Protein AF-0000000066067595 (afdb_homodimer)

pLDDT: mean 91.78, std 7.9, range [56.53, 98.56]

Structure (mmCIF, N/CA/C/O backbone):
data_AF-0000000066067595-model_v1
#
loop_
_entity.id
_entity.type
_entity.pdbx_description
1 polymer 'Putative phosphatidylethanolamine-binding protein'
#
loop_
_atom_site.group_PDB
_atom_site.id
_atom_site.type_symbol
_atom_site.label_atom_id
_atom_site.label_alt_id
_atom_site.label_comp_id
_atom_site.label_asym_id
_atom_site.label_entity_id
_atom_site.label_seq_id
_atom_site.pdbx_PDB_ins_code
_atom_site.Cartn_x
_atom_site.Cartn_y
_atom_site.Cartn_z
_atom_site.occupancy
_atom_site.B_iso_or_equiv
_atom_site.auth_seq_id
_atom_site.auth_comp_id
_atom_site.auth_asym_id
_atom_site.auth_atom_id
_atom_site.pdbx_PDB_model_num
ATOM 1 N N . MET A 1 1 ? 16.953 -18.5 -13.648 1 56.81 1 MET A N 1
ATOM 2 C CA . MET A 1 1 ? 15.789 -18.25 -12.797 1 56.81 1 MET A CA 1
ATOM 3 C C . MET A 1 1 ? 14.844 -19.453 -12.812 1 56.81 1 MET A C 1
ATOM 5 O O . MET A 1 1 ? 14.477 -19.953 -13.875 1 56.81 1 MET A O 1
ATOM 9 N N . THR A 1 2 ? 14.766 -20.328 -11.727 1 82.19 2 THR A N 1
ATOM 10 C CA . THR A 1 2 ? 14.328 -21.719 -11.852 1 82.19 2 THR A CA 1
ATOM 11 C C . THR A 1 2 ? 12.898 -21.891 -11.344 1 82.19 2 THR A C 1
ATOM 13 O O . THR A 1 2 ? 12.461 -21.156 -10.461 1 82.19 2 THR A O 1
ATOM 16 N N . ILE A 1 3 ? 12.172 -22.594 -12.172 1 96.5 3 ILE A N 1
ATOM 17 C CA . ILE A 1 3 ? 10.867 -23.109 -11.75 1 96.5 3 ILE A CA 1
ATOM 18 C C . ILE A 1 3 ? 11.023 -23.906 -10.453 1 96.5 3 ILE A C 1
ATOM 20 O O . ILE A 1 3 ? 11.891 -24.766 -10.344 1 96.5 3 ILE A O 1
ATOM 24 N N . PRO A 1 4 ? 10.305 -23.531 -9.461 1 97.56 4 PRO A N 1
ATOM 25 C CA . PRO A 1 4 ? 10.461 -24.266 -8.203 1 97.56 4 PRO A CA 1
ATOM 26 C C . PRO A 1 4 ? 10.125 -25.75 -8.344 1 97.56 4 PRO A C 1
ATOM 28 O O . PRO A 1 4 ? 9.219 -26.109 -9.094 1 97.56 4 PRO A O 1
ATOM 31 N N . THR A 1 5 ? 10.789 -26.547 -7.641 1 96.25 5 THR A N 1
ATOM 32 C CA . THR A 1 5 ? 10.516 -27.984 -7.625 1 96.25 5 THR A CA 1
ATOM 33 C C . THR A 1 5 ? 9.391 -28.312 -6.645 1 96.25 5 THR A C 1
ATOM 35 O O . THR A 1 5 ? 9.078 -27.516 -5.762 1 96.25 5 THR A O 1
ATOM 38 N N . ILE A 1 6 ? 8.867 -29.5 -6.781 1 97.06 6 ILE A N 1
ATOM 39 C CA . ILE A 1 6 ? 7.832 -29.969 -5.863 1 97.06 6 ILE A CA 1
ATOM 40 C C . ILE A 1 6 ? 8.398 -30.047 -4.445 1 97.06 6 ILE A C 1
ATOM 42 O O . ILE A 1 6 ? 7.707 -29.703 -3.479 1 97.06 6 ILE A O 1
ATOM 46 N N . SER A 1 7 ? 9.656 -30.422 -4.359 1 96.56 7 SER A N 1
ATOM 47 C CA . SER A 1 7 ? 10.312 -30.516 -3.057 1 96.56 7 SER A CA 1
ATOM 48 C C . SER A 1 7 ? 10.398 -29.141 -2.391 1 96.56 7 SER A C 1
ATOM 50 O O . SER A 1 7 ? 10.141 -29.016 -1.191 1 96.56 7 SER A O 1
ATOM 52 N N . GLU A 1 8 ? 10.711 -28.141 -3.102 1 96.5 8 GLU A N 1
ATOM 53 C CA . GLU A 1 8 ? 10.773 -26.781 -2.58 1 96.5 8 GLU A CA 1
ATOM 54 C C . GLU A 1 8 ? 9.398 -26.297 -2.119 1 96.5 8 GLU A C 1
ATOM 56 O O . GLU A 1 8 ? 9.281 -25.672 -1.067 1 96.5 8 GLU A O 1
ATOM 61 N N . LEU A 1 9 ? 8.391 -26.609 -2.902 1 98 9 LEU A N 1
ATOM 62 C CA . LEU A 1 9 ? 7.031 -26.188 -2.588 1 98 9 LEU A CA 1
ATOM 63 C C . LEU A 1 9 ? 6.543 -26.844 -1.306 1 98 9 LEU A C 1
ATOM 65 O O . LEU A 1 9 ? 5.871 -26.219 -0.488 1 98 9 LEU A O 1
ATOM 69 N N . LYS A 1 10 ? 6.898 -28.078 -1.128 1 97.25 10 LYS A N 1
ATOM 70 C CA . LYS A 1 10 ? 6.473 -28.812 0.061 1 97.25 10 LYS A CA 1
ATOM 71 C C . LYS A 1 10 ? 7.227 -28.344 1.299 1 97.25 10 LYS A C 1
ATOM 73 O O . LYS A 1 10 ? 6.66 -28.281 2.393 1 97.25 10 LYS A O 1
ATOM 78 N N . LYS A 1 11 ? 8.414 -28 1.085 1 96.31 11 LYS A N 1
ATOM 79 C CA . LYS A 1 11 ? 9.258 -27.562 2.197 1 96.31 11 LYS A CA 1
ATOM 80 C C . LYS A 1 11 ? 8.664 -26.359 2.902 1 96.31 11 LYS A C 1
ATOM 82 O O . LYS A 1 11 ? 8.656 -26.281 4.133 1 96.31 11 LYS A O 1
ATOM 87 N N . ASP A 1 12 ? 8.164 -25.438 2.098 1 95.69 12 ASP A N 1
ATOM 88 C CA . ASP A 1 12 ? 7.594 -24.219 2.656 1 95.69 12 ASP A CA 1
ATOM 89 C C . ASP A 1 12 ? 6.074 -24.312 2.76 1 95.69 12 ASP A C 1
ATOM 91 O O . ASP A 1 12 ? 5.387 -23.297 2.877 1 95.69 12 ASP A O 1
ATOM 95 N N . ARG A 1 13 ? 5.527 -25.453 2.555 1 94.25 13 ARG A N 1
ATOM 96 C CA . ARG A 1 13 ? 4.109 -25.75 2.717 1 94.25 13 ARG A CA 1
ATOM 97 C C . ARG A 1 13 ? 3.258 -24.953 1.735 1 94.25 13 ARG A C 1
ATOM 99 O O . ARG A 1 13 ? 2.125 -24.578 2.047 1 94.25 13 ARG A O 1
ATOM 106 N N . ILE A 1 14 ? 3.895 -24.594 0.703 1 96 14 ILE A N 1
ATOM 107 C CA . ILE A 1 14 ? 3.094 -24.078 -0.403 1 96 14 ILE A CA 1
ATOM 108 C C . ILE A 1 14 ? 2.08 -25.125 -0.842 1 96 14 ILE A C 1
ATOM 110 O O . ILE A 1 14 ? 0.932 -24.797 -1.152 1 96 14 ILE A O 1
ATOM 114 N N . ILE A 1 15 ? 2.646 -26.281 -0.886 1 95.38 15 ILE A N 1
ATOM 115 C CA . ILE A 1 15 ? 1.779 -27.453 -0.926 1 95.38 15 ILE A CA 1
ATOM 116 C C . ILE A 1 15 ? 1.614 -28.016 0.482 1 95.38 15 ILE A C 1
ATOM 118 O O . ILE A 1 15 ? 2.596 -28.391 1.124 1 95.38 15 ILE A O 1
ATOM 122 N N . PRO A 1 16 ? 0.438 -27.984 0.955 1 92.94 16 PRO A N 1
ATOM 123 C CA . PRO A 1 16 ? -0.876 -27.922 0.312 1 92.94 16 PRO A CA 1
ATOM 124 C C . PRO A 1 16 ? -1.546 -26.562 0.493 1 92.94 16 PRO A C 1
ATOM 126 O O . PRO A 1 16 ? -2.691 -26.359 0.077 1 92.94 16 PRO A O 1
ATOM 129 N N . HIS A 1 17 ? -0.919 -25.594 1.056 1 90.69 17 HIS A N 1
ATOM 130 C CA . HIS A 1 17 ? -1.616 -24.391 1.519 1 90.69 17 HIS A CA 1
ATOM 131 C C . HIS A 1 17 ? -2.035 -23.516 0.348 1 90.69 17 HIS A C 1
ATOM 133 O O . HIS A 1 17 ? -3.096 -22.891 0.386 1 90.69 17 HIS A O 1
ATOM 139 N N . VAL A 1 18 ? -1.193 -23.406 -0.682 1 93 18 VAL A N 1
ATOM 140 C CA . VAL A 1 18 ? -1.489 -22.578 -1.845 1 93 18 VAL A CA 1
ATOM 141 C C . VAL A 1 18 ? -2.018 -23.453 -2.98 1 93 18 VAL A C 1
ATOM 143 O O . VAL A 1 18 ? -3.049 -23.141 -3.584 1 93 18 VAL A O 1
ATOM 146 N N . PHE A 1 19 ? -1.299 -24.547 -3.178 1 95.25 19 PHE A N 1
ATOM 147 C CA . PHE A 1 19 ? -1.746 -25.578 -4.113 1 95.25 19 PHE A CA 1
ATOM 148 C C . PHE A 1 19 ? -2.164 -26.844 -3.373 1 95.25 19 PHE A C 1
ATOM 150 O O . PHE A 1 19 ? -1.406 -27.375 -2.559 1 95.25 19 PHE A O 1
ATOM 157 N N . PRO A 1 20 ? -3.293 -27.359 -3.725 1 93.88 20 PRO A N 1
ATOM 158 C CA . PRO A 1 20 ? -3.855 -28.438 -2.912 1 93.88 20 PRO A CA 1
ATOM 159 C C . PRO A 1 20 ? -3.072 -29.734 -3.041 1 93.88 20 PRO A C 1
ATOM 161 O O . PRO A 1 20 ? -3.131 -30.594 -2.15 1 93.88 20 PRO A O 1
ATOM 164 N N . ASN A 1 21 ? -2.361 -29.953 -4.16 1 95.06 21 ASN A N 1
ATOM 165 C CA . ASN A 1 21 ? -1.62 -31.188 -4.371 1 95.06 21 ASN A CA 1
ATOM 166 C C . ASN A 1 21 ? -0.432 -30.984 -5.305 1 95.06 21 ASN A C 1
ATOM 168 O O . ASN A 1 21 ? -0.181 -29.859 -5.754 1 95.06 21 ASN A O 1
ATOM 172 N N . ASP A 1 22 ? 0.283 -32.031 -5.523 1 96 22 ASP A N 1
ATOM 173 C CA . ASP A 1 22 ? 1.536 -31.938 -6.262 1 96 22 ASP A CA 1
ATOM 174 C C . ASP A 1 22 ? 1.307 -32.125 -7.762 1 96 22 ASP A C 1
ATOM 176 O O . ASP A 1 22 ? 2.254 -32.375 -8.516 1 96 22 ASP A O 1
ATOM 180 N N . LYS A 1 23 ? 0.086 -31.969 -8.219 1 95.56 23 LYS A N 1
ATOM 181 C CA . LYS A 1 23 ? -0.217 -32.125 -9.641 1 95.56 23 LYS A CA 1
ATOM 182 C C . LYS A 1 23 ? -0.076 -30.781 -10.375 1 95.56 23 LYS A C 1
ATOM 184 O O . LYS A 1 23 ? -0.296 -30.719 -11.586 1 95.56 23 LYS A O 1
ATOM 189 N N . ILE A 1 24 ? 0.329 -29.75 -9.734 1 95.81 24 ILE A N 1
ATOM 190 C CA . ILE A 1 24 ? 0.517 -28.438 -10.344 1 95.81 24 ILE A CA 1
ATOM 191 C C . ILE A 1 24 ? 1.609 -28.516 -11.406 1 95.81 24 ILE A C 1
ATOM 193 O O . ILE A 1 24 ? 2.641 -29.156 -11.203 1 95.81 24 ILE A O 1
ATOM 197 N N . ASP A 1 25 ? 1.337 -27.969 -12.555 1 95.25 25 ASP A N 1
ATOM 198 C CA . ASP A 1 25 ? 2.256 -28 -13.688 1 95.25 25 ASP A CA 1
ATOM 199 C C . ASP A 1 25 ? 2.812 -26.609 -13.984 1 95.25 25 ASP A C 1
ATOM 201 O O . ASP A 1 25 ? 2.328 -25.922 -14.883 1 95.25 25 ASP A O 1
ATOM 205 N N . LEU A 1 26 ? 3.865 -26.219 -13.336 1 97.75 26 LEU A N 1
ATOM 206 C CA . LEU A 1 26 ? 4.52 -24.922 -13.516 1 97.75 26 LEU A CA 1
ATOM 207 C C . LEU A 1 26 ? 5.551 -25 -14.641 1 97.75 26 LEU A C 1
ATOM 209 O O . LEU A 1 26 ? 6.406 -25.875 -14.648 1 97.75 26 LEU A O 1
ATOM 213 N N . ASN A 1 27 ? 5.426 -24.094 -15.578 1 97.19 27 ASN A N 1
ATOM 214 C CA . ASN A 1 27 ? 6.359 -24.156 -16.703 1 97.19 27 ASN A CA 1
ATOM 215 C C . ASN A 1 27 ? 6.809 -22.766 -17.125 1 97.19 27 ASN A C 1
ATOM 217 O O . ASN A 1 27 ? 7.52 -22.625 -18.125 1 97.19 27 ASN A O 1
ATOM 221 N N . VAL A 1 28 ? 6.406 -21.703 -16.484 1 97.56 28 VAL A N 1
ATOM 222 C CA . VAL A 1 28 ? 6.848 -20.344 -16.75 1 97.56 28 VAL A CA 1
ATOM 223 C C . VAL A 1 28 ? 7.656 -19.828 -15.562 1 97.56 28 VAL A C 1
ATOM 225 O O . VAL A 1 28 ? 7.168 -19.812 -14.43 1 97.56 28 VAL A O 1
ATOM 228 N N . ASP A 1 29 ? 8.844 -19.438 -15.812 1 97.44 29 ASP A N 1
ATOM 229 C CA . ASP A 1 29 ? 9.672 -18.828 -14.766 1 97.44 29 ASP A CA 1
ATOM 230 C C . ASP A 1 29 ? 9.25 -17.391 -14.5 1 97.44 29 ASP A C 1
ATOM 232 O O . ASP A 1 29 ? 8.969 -16.625 -15.43 1 97.44 29 ASP A O 1
ATOM 236 N N . LEU A 1 30 ? 9.227 -17.062 -13.266 1 96.38 30 LEU A N 1
ATOM 237 C CA . LEU A 1 30 ? 8.836 -15.727 -12.836 1 96.38 30 LEU A CA 1
ATOM 238 C C . LEU A 1 30 ? 9.984 -15.039 -12.102 1 96.38 30 LEU A C 1
ATOM 240 O O . LEU A 1 30 ? 10.492 -15.562 -11.102 1 96.38 30 LEU A O 1
ATOM 244 N N . PHE A 1 31 ? 10.352 -13.922 -12.602 1 96.44 31 PHE A N 1
ATOM 245 C CA . PHE A 1 31 ? 11.352 -13.086 -11.938 1 96.44 31 PHE A CA 1
ATOM 246 C C . PHE A 1 31 ? 10.727 -11.789 -11.445 1 96.44 31 PHE A C 1
ATOM 248 O O . PHE A 1 31 ? 10.156 -11.023 -12.227 1 96.44 31 PHE A O 1
ATOM 255 N N . ILE A 1 32 ? 10.805 -11.57 -10.156 1 97.38 32 ILE A N 1
ATOM 256 C CA . ILE A 1 32 ? 10.195 -10.391 -9.562 1 97.38 32 ILE A CA 1
ATOM 257 C C . ILE A 1 32 ? 11.242 -9.609 -8.773 1 97.38 32 ILE A C 1
ATOM 259 O O . ILE A 1 32 ? 11.969 -10.18 -7.953 1 97.38 32 ILE A O 1
ATOM 263 N N . SER A 1 33 ? 11.289 -8.352 -8.977 1 96.19 33 SER A N 1
ATOM 264 C CA . SER A 1 33 ? 12.195 -7.484 -8.227 1 96.19 33 SER A CA 1
ATOM 265 C C . SER A 1 33 ? 11.477 -6.238 -7.719 1 96.19 33 SER A C 1
ATOM 267 O O . SER A 1 33 ? 10.859 -5.512 -8.5 1 96.19 33 SER A O 1
ATOM 269 N N . PHE A 1 34 ? 11.531 -6.09 -6.438 1 94.69 34 PHE A N 1
ATOM 270 C CA . PHE A 1 34 ? 11.055 -4.852 -5.836 1 94.69 34 PHE A CA 1
ATOM 271 C C . PHE A 1 34 ? 12.109 -3.76 -5.922 1 94.69 34 PHE A C 1
ATOM 273 O O . PHE A 1 34 ? 13.133 -3.932 -6.586 1 94.69 34 PHE A O 1
ATOM 280 N N . LYS A 1 35 ? 11.781 -2.631 -5.355 1 84.69 35 LYS A N 1
ATOM 281 C CA . LYS A 1 35 ? 12.719 -1.512 -5.328 1 84.69 35 LYS A CA 1
ATOM 282 C C . LYS A 1 35 ? 14.055 -1.928 -4.715 1 84.69 35 LYS A C 1
ATOM 284 O O . LYS A 1 35 ? 14.109 -2.85 -3.9 1 84.69 35 LYS A O 1
ATOM 289 N N . ALA A 1 36 ? 15.117 -1.257 -5.078 1 82 36 ALA A N 1
ATOM 290 C CA . ALA A 1 36 ? 16.469 -1.441 -4.57 1 82 36 ALA A CA 1
ATOM 291 C C . ALA A 1 36 ? 16.984 -2.844 -4.879 1 82 36 ALA A C 1
ATOM 293 O O . ALA A 1 36 ? 17.828 -3.381 -4.148 1 82 36 ALA A O 1
ATOM 294 N N . GLY A 1 37 ? 16.328 -3.535 -5.816 1 83.88 37 GLY A N 1
ATOM 295 C CA . GLY A 1 37 ? 16.828 -4.809 -6.305 1 83.88 37 GLY A CA 1
ATOM 296 C C . GLY A 1 37 ? 16.453 -5.98 -5.414 1 83.88 37 GLY A C 1
ATOM 297 O O . GLY A 1 37 ? 17.031 -7.062 -5.523 1 83.88 37 GLY A O 1
ATOM 298 N N . LYS A 1 38 ? 15.492 -5.84 -4.527 1 92.75 38 LYS A N 1
ATOM 299 C CA . LYS A 1 38 ? 15.031 -6.949 -3.701 1 92.75 38 LYS A CA 1
ATOM 300 C C . LYS A 1 38 ? 14.281 -7.98 -4.539 1 92.75 38 LYS A C 1
ATOM 302 O O . LYS A 1 38 ? 13.125 -7.758 -4.922 1 92.75 38 LYS A O 1
ATOM 307 N N . GLU A 1 39 ? 14.883 -9.086 -4.648 1 96.62 39 GLU A N 1
ATOM 308 C CA . GLU A 1 39 ? 14.344 -10.094 -5.562 1 96.62 39 GLU A CA 1
ATOM 309 C C . GLU A 1 39 ? 13.578 -11.172 -4.805 1 96.62 39 GLU A C 1
ATOM 311 O O . GLU A 1 39 ? 14.008 -11.609 -3.734 1 96.62 39 GLU A O 1
ATOM 316 N N . VAL A 1 40 ? 12.5 -11.547 -5.336 1 97.88 40 VAL A N 1
ATOM 317 C CA . VAL A 1 40 ? 11.742 -12.695 -4.848 1 97.88 40 VAL A CA 1
ATOM 318 C C . VAL A 1 40 ? 12.367 -13.984 -5.379 1 97.88 40 VAL A C 1
ATOM 320 O O . VAL A 1 40 ? 12.562 -14.141 -6.59 1 97.88 40 VAL A O 1
ATOM 323 N N . ASN A 1 41 ? 12.656 -14.891 -4.469 1 97.62 41 ASN A N 1
ATOM 324 C CA . ASN A 1 41 ? 13.359 -16.094 -4.883 1 97.62 41 ASN A CA 1
ATOM 325 C C . ASN A 1 41 ? 13.031 -17.281 -3.971 1 97.62 41 ASN A C 1
ATOM 327 O O . ASN A 1 41 ? 13.727 -17.516 -2.98 1 97.62 41 ASN A O 1
ATOM 331 N N . HIS A 1 42 ? 12.102 -18.031 -4.32 1 97.62 42 HIS A N 1
ATOM 332 C CA . HIS A 1 42 ? 11.727 -19.312 -3.76 1 97.62 42 HIS A CA 1
ATOM 333 C C . HIS A 1 42 ? 11.781 -19.297 -2.236 1 97.62 42 HIS A C 1
ATOM 335 O O . HIS A 1 42 ? 12.422 -20.156 -1.619 1 97.62 42 HIS A O 1
ATOM 341 N N . GLY A 1 43 ? 11.211 -18.328 -1.69 1 97.62 43 GLY A N 1
ATOM 342 C CA . GLY A 1 43 ? 10.992 -18.344 -0.254 1 97.62 43 GLY A CA 1
ATOM 343 C C . GLY A 1 43 ? 12.031 -17.562 0.523 1 97.62 43 GLY A C 1
ATOM 344 O O . GLY A 1 43 ? 12.047 -17.594 1.756 1 97.62 43 GLY A O 1
ATOM 345 N N . ASN A 1 44 ? 12.938 -16.859 -0.133 1 97.69 44 ASN A N 1
ATOM 346 C CA . ASN A 1 44 ? 13.883 -16.031 0.599 1 97.69 44 ASN A CA 1
ATOM 347 C C . ASN A 1 44 ? 13.172 -14.984 1.458 1 97.69 44 ASN A C 1
ATOM 349 O O . ASN A 1 44 ? 12.016 -14.648 1.196 1 97.69 44 ASN A O 1
ATOM 353 N N . VAL A 1 45 ? 13.875 -14.539 2.498 1 97.25 45 VAL A N 1
ATOM 354 C CA . VAL A 1 45 ? 13.305 -13.547 3.406 1 97.25 45 VAL A CA 1
ATOM 355 C C . VAL A 1 45 ? 13.617 -12.141 2.9 1 97.25 45 VAL A C 1
ATOM 357 O O . VAL A 1 45 ? 14.773 -11.828 2.592 1 97.25 45 VAL A O 1
ATOM 360 N N . LEU A 1 46 ? 12.641 -11.344 2.711 1 96.19 46 LEU A N 1
ATOM 361 C CA . LEU A 1 46 ? 12.797 -9.945 2.318 1 96.19 46 LEU A CA 1
ATOM 362 C C . LEU A 1 46 ? 12.336 -9.008 3.434 1 96.19 46 LEU A C 1
ATOM 364 O O . LEU A 1 46 ? 11.383 -9.32 4.152 1 96.19 46 LEU A O 1
ATOM 368 N N . ASP A 1 47 ? 13.055 -7.902 3.541 1 92.38 47 ASP A N 1
ATOM 369 C CA . ASP A 1 47 ? 12.555 -6.812 4.375 1 92.38 47 ASP A CA 1
ATOM 370 C C . ASP A 1 47 ? 11.273 -6.215 3.787 1 92.38 47 ASP A C 1
ATOM 372 O O . ASP A 1 47 ? 11.141 -6.094 2.568 1 92.38 47 ASP A O 1
ATOM 376 N N . ILE A 1 48 ? 10.406 -5.852 4.652 1 93.25 48 ILE A N 1
ATOM 377 C CA . ILE A 1 48 ? 9.133 -5.301 4.207 1 93.25 48 ILE A CA 1
ATOM 378 C C . ILE A 1 48 ? 9.359 -3.959 3.518 1 93.25 48 ILE A C 1
ATOM 380 O O . ILE A 1 48 ? 8.555 -3.533 2.686 1 93.25 48 ILE A O 1
ATOM 384 N N . ALA A 1 49 ? 10.453 -3.26 3.914 1 89.75 49 ALA A N 1
ATOM 385 C CA . ALA A 1 49 ? 10.789 -1.986 3.281 1 89.75 49 ALA A CA 1
ATOM 386 C C . ALA A 1 49 ? 10.922 -2.143 1.771 1 89.75 49 ALA A C 1
ATOM 388 O O . ALA A 1 49 ? 11.586 -3.068 1.293 1 89.75 49 ALA A O 1
ATOM 389 N N . GLY A 1 50 ? 10.234 -1.286 1.041 1 87.88 50 GLY A N 1
ATOM 390 C CA . GLY A 1 50 ? 10.305 -1.332 -0.411 1 87.88 50 GLY A CA 1
ATOM 391 C C . GLY A 1 50 ? 9.172 -2.117 -1.038 1 87.88 50 GLY A C 1
ATOM 392 O O . GLY A 1 50 ? 9.031 -2.15 -2.264 1 87.88 50 GLY A O 1
ATOM 393 N N . THR A 1 51 ? 8.344 -2.771 -0.235 1 94 51 THR A N 1
ATOM 394 C CA . THR A 1 51 ? 7.262 -3.588 -0.773 1 94 51 THR A CA 1
ATOM 395 C C . THR A 1 51 ? 5.938 -2.83 -0.728 1 94 51 THR A C 1
ATOM 397 O O . THR A 1 51 ? 4.887 -3.383 -1.057 1 94 51 THR A O 1
ATOM 400 N N . GLY A 1 52 ? 5.98 -1.643 -0.304 1 91.88 52 GLY A N 1
ATOM 401 C CA . GLY A 1 52 ? 4.773 -0.83 -0.241 1 91.88 52 GLY A CA 1
ATOM 402 C C . GLY A 1 52 ? 4.223 -0.475 -1.608 1 91.88 52 GLY A C 1
ATOM 403 O O . GLY A 1 52 ? 3.037 -0.167 -1.744 1 91.88 52 GLY A O 1
ATOM 404 N N . SER A 1 53 ? 5.113 -0.456 -2.564 1 91.31 53 SER A N 1
ATOM 405 C CA . SER A 1 53 ? 4.73 -0.177 -3.945 1 91.31 53 SER A CA 1
ATOM 406 C C . SER A 1 53 ? 4.922 -1.403 -4.828 1 91.31 53 SER A C 1
ATOM 408 O O . SER A 1 53 ? 5.645 -2.334 -4.465 1 91.31 53 SER A O 1
ATOM 410 N N . VAL A 1 54 ? 4.363 -1.366 -5.934 1 93.69 54 VAL A N 1
ATOM 411 C CA . VAL A 1 54 ? 4.422 -2.473 -6.879 1 93.69 54 VAL A CA 1
ATOM 412 C C . VAL A 1 54 ? 5.879 -2.832 -7.168 1 93.69 54 VAL A C 1
ATOM 414 O O . VAL A 1 54 ? 6.758 -1.971 -7.105 1 93.69 54 VAL A O 1
ATOM 417 N N . PRO A 1 55 ? 6.16 -4.145 -7.449 1 94.94 55 PRO A N 1
ATOM 418 C CA . PRO A 1 55 ? 7.508 -4.492 -7.902 1 94.94 55 PRO A CA 1
ATOM 419 C C . PRO A 1 55 ? 7.957 -3.676 -9.109 1 94.94 55 PRO A C 1
ATOM 421 O O . PRO A 1 55 ? 7.148 -3.377 -9.992 1 94.94 55 PRO A O 1
ATOM 424 N N . ARG A 1 56 ? 9.203 -3.363 -9.133 1 91.44 56 ARG A N 1
ATOM 425 C CA . ARG A 1 56 ? 9.766 -2.572 -10.219 1 91.44 56 ARG A CA 1
ATOM 426 C C . ARG A 1 56 ? 9.742 -3.35 -11.531 1 91.44 56 ARG A C 1
ATOM 428 O O . ARG A 1 56 ? 9.477 -2.779 -12.594 1 91.44 56 ARG A O 1
ATOM 435 N N . ASN A 1 57 ? 10.039 -4.617 -11.352 1 93.19 57 ASN A N 1
ATOM 436 C CA . ASN A 1 57 ? 10.133 -5.441 -12.555 1 93.19 57 ASN A CA 1
ATOM 437 C C . ASN A 1 57 ? 9.617 -6.855 -12.297 1 93.19 57 ASN A C 1
ATOM 439 O O . ASN A 1 57 ? 9.922 -7.457 -11.266 1 93.19 57 ASN A O 1
ATOM 443 N N . ILE A 1 58 ? 8.812 -7.312 -13.25 1 95.75 58 ILE A N 1
ATOM 444 C CA . ILE A 1 58 ? 8.414 -8.711 -13.305 1 95.75 58 ILE A CA 1
ATOM 445 C C . ILE A 1 58 ? 8.672 -9.266 -14.703 1 95.75 58 ILE A C 1
ATOM 447 O O . ILE A 1 58 ? 8.25 -8.672 -15.703 1 95.75 58 ILE A O 1
ATOM 451 N N . LYS A 1 59 ? 9.398 -10.328 -14.742 1 96.19 59 LYS A N 1
ATOM 452 C CA . LYS A 1 59 ? 9.719 -10.953 -16.016 1 96.19 59 LYS A CA 1
ATOM 453 C C . LYS A 1 59 ? 9.211 -12.391 -16.078 1 96.19 59 LYS A C 1
ATOM 455 O O . LYS A 1 59 ? 9.203 -13.086 -15.055 1 96.19 59 LYS A O 1
ATOM 460 N N . PHE A 1 60 ? 8.844 -12.742 -17.234 1 96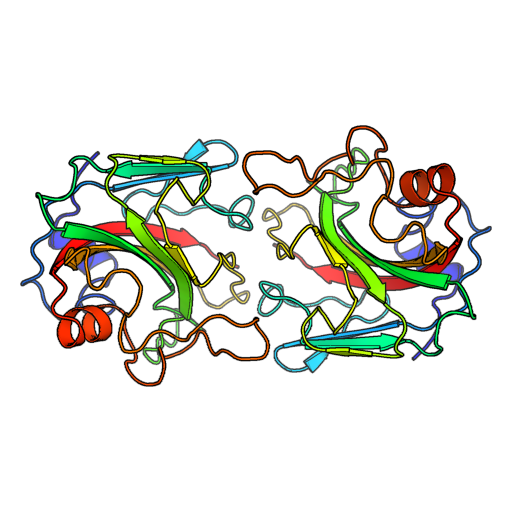.75 60 PHE A N 1
ATOM 461 C CA . PHE A 1 60 ? 8.383 -14.094 -17.531 1 96.75 60 PHE A CA 1
ATOM 462 C C . PHE A 1 60 ? 9.305 -14.773 -18.531 1 96.75 60 PHE A C 1
ATOM 464 O O . PHE A 1 60 ? 9.797 -14.133 -19.469 1 96.75 60 PHE A O 1
ATOM 471 N N . SER A 1 61 ? 9.531 -15.992 -18.344 1 97.19 61 SER A N 1
ATOM 472 C CA . SER A 1 61 ? 10.469 -16.703 -19.219 1 97.19 61 SER A CA 1
ATOM 473 C C . SER A 1 61 ? 9.906 -16.859 -20.625 1 97.19 61 SER A C 1
ATOM 475 O O . SER A 1 61 ? 10.648 -17.125 -21.562 1 97.19 61 SER A O 1
ATOM 477 N N . GLU A 1 62 ? 8.578 -16.781 -20.781 1 95.88 62 GLU A N 1
ATOM 478 C CA . GLU A 1 62 ? 7.934 -16.891 -22.094 1 95.88 62 GLU A CA 1
ATOM 479 C C . GLU A 1 62 ? 6.68 -16.016 -22.156 1 95.88 62 GLU A C 1
ATOM 481 O O . GLU A 1 62 ? 6.172 -15.562 -21.125 1 95.88 62 GLU A O 1
ATOM 486 N N . GLU A 1 63 ? 6.238 -15.773 -23.328 1 96.62 63 GLU A N 1
ATOM 487 C CA . GLU A 1 63 ? 4.969 -15.094 -23.562 1 96.62 63 GLU A CA 1
ATOM 488 C C . GLU A 1 63 ? 3.805 -16.078 -23.547 1 96.62 63 GLU A C 1
ATOM 490 O O . GLU A 1 63 ? 3.998 -17.281 -23.766 1 96.62 63 GLU A O 1
ATOM 495 N N . PRO A 1 64 ? 2.67 -15.562 -23.203 1 97.38 64 PRO A N 1
ATOM 496 C CA . PRO A 1 64 ? 1.521 -16.453 -23.344 1 97.38 64 PRO A CA 1
ATOM 497 C C . PRO A 1 64 ? 1.267 -16.875 -24.781 1 97.38 64 PRO A C 1
ATOM 499 O O . PRO A 1 64 ? 1.653 -16.172 -25.719 1 97.38 64 PRO A O 1
ATOM 502 N N . PRO A 1 65 ? 0.661 -18.016 -24.984 1 97.31 65 PRO A N 1
ATOM 503 C CA . PRO A 1 65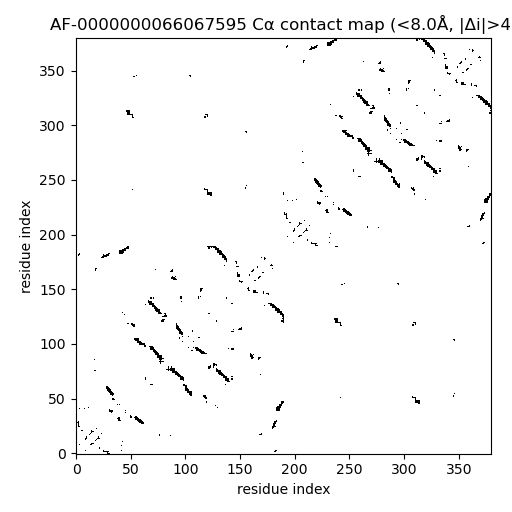 ? 0.315 -18.438 -26.359 1 97.31 65 PRO A CA 1
ATOM 504 C C . PRO A 1 65 ? -0.739 -17.547 -27 1 97.31 65 PRO A C 1
ATOM 506 O O . PRO A 1 65 ? -1.417 -16.781 -26.297 1 97.31 65 PRO A O 1
ATOM 509 N N . ASP A 1 66 ? -0.837 -17.594 -28.266 1 97.44 66 ASP A N 1
ATOM 510 C CA . ASP A 1 66 ? -1.812 -16.797 -29.016 1 97.44 66 ASP A CA 1
ATOM 511 C C . ASP A 1 66 ? -3.221 -17 -28.453 1 97.44 66 ASP A C 1
ATOM 513 O O . ASP A 1 66 ? -3.621 -18.125 -28.156 1 97.44 66 ASP A O 1
ATOM 517 N N . GLY A 1 67 ? -3.895 -15.914 -28.266 1 97.44 67 GLY A N 1
ATOM 518 C CA . GLY A 1 67 ? -5.27 -15.969 -27.797 1 97.44 67 GLY A CA 1
ATOM 519 C C . GLY A 1 67 ? -5.375 -15.969 -26.281 1 97.44 67 GLY A C 1
ATOM 520 O O . GLY A 1 67 ? -6.48 -15.906 -25.734 1 97.44 67 GLY A O 1
ATOM 521 N N . TYR A 1 68 ? -4.227 -16.062 -25.641 1 97.81 68 TYR A N 1
ATOM 522 C CA . TYR A 1 68 ? -4.207 -16.094 -24.188 1 97.81 68 TYR A CA 1
ATOM 523 C C . TYR A 1 68 ? -3.424 -14.914 -23.625 1 97.81 68 TYR A C 1
ATOM 525 O O . TYR A 1 68 ? -2.727 -14.219 -24.375 1 97.81 68 TYR A O 1
ATOM 533 N N . CYS A 1 69 ? -3.619 -14.672 -22.359 1 98.12 69 CYS A N 1
ATOM 534 C CA . CYS A 1 69 ? -2.824 -13.711 -21.609 1 98.12 69 CYS A CA 1
ATOM 535 C C . CYS A 1 69 ? -2.582 -14.195 -20.188 1 98.12 69 CYS A C 1
ATOM 537 O O . CYS A 1 69 ? -3.193 -15.172 -19.75 1 98.12 69 CYS A O 1
ATOM 539 N N . PHE A 1 70 ? -1.664 -13.609 -19.562 1 97.94 70 PHE A N 1
ATOM 540 C CA . PHE A 1 70 ? -1.395 -13.945 -18.156 1 97.94 70 PHE A CA 1
ATOM 541 C C . PHE A 1 70 ? -2.291 -13.141 -17.234 1 97.94 70 PHE A C 1
ATOM 543 O O . PHE A 1 70 ? -2.637 -11.992 -17.531 1 97.94 70 PHE A O 1
ATOM 550 N N . VAL A 1 71 ? -2.672 -13.727 -16.172 1 97.88 71 VAL A N 1
ATOM 551 C CA . VAL A 1 71 ? -3.162 -13.047 -14.977 1 97.88 71 VAL A CA 1
ATOM 552 C C . VAL A 1 71 ? -2.166 -13.227 -13.828 1 97.88 71 VAL A C 1
ATOM 554 O O . VAL A 1 71 ? -1.76 -14.352 -13.523 1 97.88 71 VAL A O 1
ATOM 557 N N . LEU A 1 72 ? -1.752 -12.18 -13.281 1 97.81 72 LEU A N 1
ATOM 558 C CA . LEU A 1 72 ? -0.844 -12.188 -12.141 1 97.81 72 LEU A CA 1
ATOM 559 C C . LEU A 1 72 ? -1.604 -11.945 -10.844 1 97.81 72 LEU A C 1
ATOM 561 O O . LEU A 1 72 ? -2.355 -10.977 -10.727 1 97.81 72 LEU A O 1
ATOM 565 N N . PHE A 1 73 ? -1.424 -12.844 -9.883 1 97.31 73 PHE A N 1
ATOM 566 C CA . PHE A 1 73 ? -1.948 -12.703 -8.531 1 97.31 73 PHE A CA 1
ATOM 567 C C . PHE A 1 73 ? -0.814 -12.539 -7.523 1 97.31 73 PHE A C 1
ATOM 569 O O . PHE A 1 73 ? 0.156 -13.305 -7.551 1 97.31 73 PHE A O 1
ATOM 576 N N . MET A 1 74 ? -0.897 -11.57 -6.699 1 97.5 74 MET A N 1
ATOM 577 C CA . MET A 1 74 ? -0.07 -11.5 -5.496 1 97.5 74 MET A CA 1
ATOM 578 C C . MET A 1 74 ? -0.911 -11.719 -4.242 1 97.5 74 MET A C 1
ATOM 580 O O . MET A 1 74 ? -1.818 -10.938 -3.953 1 97.5 74 MET A O 1
ATOM 584 N N . VAL A 1 75 ? -0.584 -12.773 -3.453 1 96 75 VAL A N 1
ATOM 585 C CA . VAL A 1 75 ? -1.466 -13.125 -2.348 1 96 75 VAL A CA 1
ATOM 586 C C . VAL A 1 75 ? -0.634 -13.492 -1.12 1 96 75 VAL A C 1
ATOM 588 O O . VAL A 1 75 ? 0.554 -13.805 -1.237 1 96 75 VAL A O 1
ATOM 591 N N . ASP A 1 76 ? -1.224 -13.391 -0.028 1 95.38 76 ASP A N 1
ATOM 592 C CA . ASP A 1 76 ? -0.725 -13.859 1.262 1 95.38 76 ASP A CA 1
ATOM 593 C C . ASP A 1 76 ? -1.602 -14.977 1.817 1 95.38 76 ASP A C 1
ATOM 595 O O . ASP A 1 76 ? -2.666 -14.719 2.381 1 95.38 76 ASP A O 1
ATOM 599 N N . PRO A 1 77 ? -1.174 -16.219 1.67 1 93.12 77 PRO A N 1
ATOM 600 C CA . PRO A 1 77 ? -1.982 -17.328 2.184 1 93.12 77 PRO A CA 1
ATOM 601 C C . PRO A 1 77 ? -1.947 -17.422 3.707 1 93.12 77 PRO A C 1
ATOM 603 O O . PRO A 1 77 ? -2.707 -18.188 4.297 1 93.12 77 PRO A O 1
ATOM 606 N N . ASP A 1 78 ? -1.139 -16.672 4.309 1 93.12 78 ASP A N 1
ATOM 607 C CA . ASP A 1 78 ? -0.916 -16.781 5.746 1 93.12 78 ASP A CA 1
ATOM 608 C C . ASP A 1 78 ? -1.733 -15.742 6.512 1 93.12 78 ASP A C 1
ATOM 610 O O . ASP A 1 78 ? -1.733 -15.727 7.746 1 93.12 78 ASP A O 1
ATOM 614 N N . TYR A 1 79 ? -2.328 -14.859 5.758 1 89.75 79 TYR A N 1
ATOM 615 C CA . TYR A 1 79 ? -3.125 -13.82 6.402 1 89.75 79 TYR A CA 1
ATOM 616 C C . TYR A 1 79 ? -4.234 -14.43 7.246 1 89.75 79 TYR A C 1
ATOM 618 O O . TYR A 1 79 ? -4.926 -15.352 6.805 1 89.75 79 TYR A O 1
ATOM 626 N N . PRO A 1 80 ? -4.543 -14.062 8.461 1 87.31 80 PRO A N 1
ATOM 627 C CA . PRO A 1 80 ? -3.895 -12.945 9.156 1 87.31 80 PRO A CA 1
ATOM 628 C C . PRO A 1 80 ? -2.637 -13.367 9.906 1 87.31 80 PRO A C 1
ATOM 630 O O . PRO A 1 80 ? -1.868 -12.516 10.359 1 87.31 80 PRO A O 1
ATOM 633 N N . SER A 1 81 ? -2.457 -14.719 10.016 1 90.44 81 SER A N 1
ATOM 634 C CA . SER A 1 81 ? -1.283 -15.164 10.758 1 90.44 81 SER A CA 1
ATOM 635 C C . SER A 1 81 ? -0.765 -16.5 10.227 1 90.44 81 SER A C 1
ATOM 637 O O . SER A 1 81 ? -1.539 -17.438 10.031 1 90.44 81 SER A O 1
ATOM 639 N N . ARG A 1 82 ? 0.497 -16.516 10.07 1 89.69 82 ARG A N 1
ATOM 640 C CA . ARG A 1 82 ? 1.146 -17.75 9.648 1 89.69 82 ARG A CA 1
ATOM 641 C C . ARG A 1 82 ? 0.997 -18.828 10.703 1 89.69 82 ARG A C 1
ATOM 643 O O . ARG A 1 82 ? 0.97 -20.016 10.383 1 89.69 82 ARG A O 1
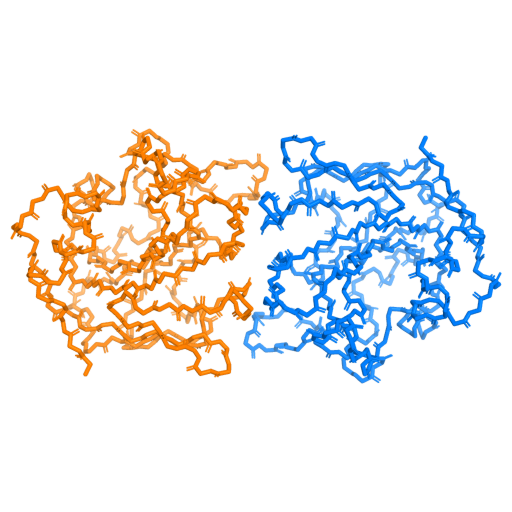ATOM 650 N N . LEU A 1 83 ? 0.834 -18.422 11.891 1 87.31 83 LEU A N 1
ATOM 651 C CA . LEU A 1 83 ? 0.763 -19.359 13.008 1 87.31 83 LEU A CA 1
ATOM 652 C C . LEU A 1 83 ? -0.624 -19.984 13.109 1 87.31 83 LEU A C 1
ATOM 654 O O . LEU A 1 83 ? -0.801 -21.016 13.773 1 87.31 83 LEU A O 1
ATOM 658 N N . ARG A 1 84 ? -1.633 -19.344 12.508 1 79.56 84 ARG A N 1
ATOM 659 C CA . ARG A 1 84 ? -2.996 -19.859 12.445 1 79.56 84 ARG A CA 1
ATOM 660 C C . ARG A 1 84 ? -3.557 -19.75 11.031 1 79.56 84 ARG A C 1
ATOM 662 O O . ARG A 1 84 ? -4.477 -18.969 10.781 1 79.56 84 ARG A O 1
ATOM 669 N N . PRO A 1 85 ? -2.975 -20.531 10.266 1 64.31 85 PRO A N 1
ATOM 670 C CA . PRO A 1 85 ? -3.375 -20.359 8.867 1 64.31 85 PRO A CA 1
ATOM 671 C C . PRO A 1 85 ? -4.82 -20.781 8.609 1 64.31 85 PRO A C 1
ATOM 673 O O . PRO A 1 85 ? -5.066 -21.906 8.164 1 64.31 85 PRO A O 1
ATOM 676 N N . ASP A 1 86 ? -5.754 -20.078 9.188 1 61.53 86 ASP A N 1
ATOM 677 C CA . ASP A 1 86 ? -7.16 -20.422 9.031 1 61.53 86 ASP A CA 1
ATOM 678 C C . ASP A 1 86 ? -7.594 -20.312 7.57 1 61.53 86 ASP A C 1
ATOM 680 O O . ASP A 1 86 ? -8.781 -20.438 7.254 1 61.53 86 ASP A O 1
ATOM 684 N N . GLY A 1 87 ? -6.633 -20.422 6.77 1 60.03 87 GLY A N 1
ATOM 685 C CA . GLY A 1 87 ? -6.887 -20.703 5.363 1 60.03 87 GLY A CA 1
ATOM 686 C C . GLY A 1 87 ? -7.465 -19.516 4.617 1 60.03 87 GLY A C 1
ATOM 687 O O . GLY A 1 87 ? -8.164 -19.672 3.619 1 60.03 87 GLY A O 1
ATOM 688 N N . LYS A 1 88 ? -7.117 -18.234 5.035 1 75.88 88 LYS A N 1
ATOM 689 C CA . LYS A 1 88 ? -7.719 -17.172 4.242 1 75.88 88 LYS A CA 1
ATOM 690 C C . LYS A 1 88 ? -6.648 -16.344 3.533 1 75.88 88 LYS A C 1
ATOM 692 O O . LYS A 1 88 ? -5.723 -15.836 4.172 1 75.88 88 LYS A O 1
ATOM 697 N N . GLU A 1 89 ? -6.746 -16.453 2.133 1 88.88 89 GLU A N 1
ATOM 698 C CA . GLU A 1 89 ? -5.781 -15.695 1.34 1 88.88 89 GLU A CA 1
ATOM 699 C C . GLU A 1 89 ? -6.152 -14.219 1.286 1 88.88 89 GLU A C 1
ATOM 701 O O . GLU A 1 89 ? -7.328 -13.875 1.154 1 88.88 89 GLU A O 1
ATOM 706 N N . TYR A 1 90 ? -5.246 -13.445 1.614 1 92.12 90 TYR A N 1
ATOM 707 C CA . TYR A 1 90 ? -5.379 -12.016 1.332 1 92.12 90 TYR A CA 1
ATOM 708 C C . TYR A 1 90 ? -4.809 -11.68 -0.042 1 92.12 90 TYR A C 1
ATOM 710 O O . TYR A 1 90 ? -3.674 -12.047 -0.358 1 92.12 90 TYR A O 1
ATOM 718 N N . ILE A 1 91 ? -5.555 -11.055 -0.833 1 94.38 91 ILE A N 1
ATOM 719 C CA . ILE A 1 91 ? -5.109 -10.75 -2.188 1 94.38 91 ILE A CA 1
ATOM 720 C C . ILE A 1 91 ? -4.562 -9.32 -2.24 1 94.38 91 ILE A C 1
ATOM 722 O O . ILE A 1 91 ? -5.293 -8.367 -1.98 1 94.38 91 ILE A O 1
ATOM 726 N N . HIS A 1 92 ? -3.371 -9.156 -2.592 1 95.75 92 HIS A N 1
ATOM 727 C CA . HIS A 1 92 ? -2.67 -7.875 -2.621 1 95.75 92 HIS A CA 1
ATOM 728 C C . HIS A 1 92 ? -2.834 -7.191 -3.975 1 95.75 92 HIS A C 1
ATOM 730 O O . HIS A 1 92 ? -2.932 -5.965 -4.047 1 95.75 92 HIS A O 1
ATOM 736 N N . TRP A 1 93 ? -2.887 -8.008 -5.004 1 96.31 93 TRP A N 1
ATOM 737 C CA . TRP A 1 93 ? -2.742 -7.426 -6.336 1 96.31 93 TRP A CA 1
ATOM 738 C C . TRP A 1 93 ? -3.193 -8.406 -7.414 1 96.31 93 TRP A C 1
ATOM 740 O O . TRP A 1 93 ? -2.928 -9.602 -7.324 1 96.31 93 TRP A O 1
ATOM 750 N N . VAL A 1 94 ? -3.869 -7.898 -8.438 1 96.19 94 VAL A N 1
ATOM 751 C CA . VAL A 1 94 ? -4.23 -8.719 -9.594 1 96.19 94 VAL A CA 1
ATOM 752 C C . VAL A 1 94 ? -4.113 -7.891 -10.867 1 96.19 94 VAL A C 1
ATOM 754 O O . VAL A 1 94 ? -4.734 -6.832 -10.992 1 96.19 94 VAL A O 1
ATOM 757 N N . VAL A 1 95 ? -3.369 -8.305 -11.781 1 96.38 95 VAL A N 1
ATOM 758 C CA . VAL A 1 95 ? -3.244 -7.707 -13.109 1 96.38 95 VAL A CA 1
ATOM 759 C C . VAL A 1 95 ? -3.539 -8.758 -14.18 1 96.38 95 VAL A C 1
ATOM 761 O O . VAL A 1 95 ? -3.014 -9.867 -14.125 1 96.38 95 VAL A O 1
ATOM 764 N N . SER A 1 96 ? -4.398 -8.438 -15.109 1 96.88 96 SER A N 1
ATOM 765 C CA . SER A 1 96 ? -4.781 -9.328 -16.203 1 96.88 96 SER A CA 1
ATOM 766 C C . SER A 1 96 ? -4.391 -8.742 -17.547 1 96.88 96 SER A C 1
ATOM 768 O O . SER A 1 96 ? -4.02 -7.57 -17.641 1 96.88 96 SER A O 1
ATOM 770 N N . GLY A 1 97 ? -4.34 -9.578 -18.547 1 97.06 97 GLY A N 1
ATOM 771 C CA . GLY A 1 97 ? -4.109 -9.109 -19.906 1 97.06 97 GLY A CA 1
ATOM 772 C C . GLY A 1 97 ? -2.637 -8.977 -20.25 1 97.06 97 GLY A C 1
ATOM 773 O O . GLY A 1 97 ? -2.273 -8.25 -21.172 1 97.06 97 GLY A O 1
ATOM 774 N N . ILE A 1 98 ? -1.803 -9.562 -19.516 1 96.94 98 ILE A N 1
ATOM 775 C CA . ILE A 1 98 ? -0.365 -9.461 -19.734 1 96.94 98 ILE A CA 1
ATOM 776 C C . ILE A 1 98 ? 0.025 -10.32 -20.938 1 96.94 98 ILE A C 1
ATOM 778 O O . ILE A 1 98 ? -0.143 -11.547 -20.922 1 96.94 98 ILE A O 1
ATOM 782 N N . LYS A 1 99 ? 0.609 -9.758 -21.938 1 95.94 99 LYS A N 1
ATOM 783 C CA . LYS A 1 99 ? 0.943 -10.484 -23.156 1 95.94 99 LYS A CA 1
ATOM 784 C C . LYS A 1 99 ? 2.443 -10.438 -23.438 1 95.94 99 LYS A C 1
ATOM 786 O O . LYS A 1 99 ? 2.941 -11.148 -24.312 1 95.94 99 LYS A O 1
ATOM 791 N N . THR A 1 100 ? 3.104 -9.586 -22.656 1 92.38 100 THR A N 1
ATOM 792 C CA . THR A 1 100 ? 4.535 -9.398 -22.875 1 92.38 100 THR A CA 1
ATOM 793 C C . THR A 1 100 ? 5.348 -10.227 -21.875 1 92.38 100 THR A C 1
ATOM 795 O O . THR A 1 100 ? 4.789 -10.82 -20.953 1 92.38 100 THR A O 1
ATOM 798 N N . LYS A 1 101 ? 6.629 -10.242 -22.078 1 92.75 101 LYS A N 1
ATOM 799 C CA . LYS A 1 101 ? 7.523 -11.016 -21.234 1 92.75 101 LYS A CA 1
ATOM 800 C C . LYS A 1 101 ? 7.93 -10.227 -20 1 92.75 101 LYS A C 1
ATOM 802 O O . LYS A 1 101 ? 8.633 -10.742 -19.125 1 92.75 101 LYS A O 1
ATOM 807 N N . GLU A 1 102 ? 7.414 -9 -19.953 1 92.38 102 GLU A N 1
ATOM 808 C CA . GLU A 1 102 ? 7.828 -8.164 -18.828 1 92.38 102 GLU A CA 1
ATOM 809 C C . GLU A 1 102 ? 6.719 -7.199 -18.422 1 92.38 102 GLU A C 1
ATOM 811 O O . GLU A 1 102 ? 5.965 -6.715 -19.266 1 92.38 102 GLU A O 1
ATOM 816 N N . LEU A 1 103 ? 6.562 -7.113 -17.188 1 90.56 103 LEU A N 1
ATOM 817 C CA . LEU A 1 103 ? 5.734 -6.074 -16.594 1 90.56 103 LEU A CA 1
ATOM 818 C C . LEU A 1 103 ? 6.59 -5.07 -15.828 1 90.56 103 LEU A C 1
ATOM 820 O O . LEU A 1 103 ? 7.25 -5.426 -14.844 1 90.56 103 LEU A O 1
ATOM 824 N N . ILE A 1 104 ? 6.609 -3.91 -16.328 1 86.69 104 ILE A N 1
ATOM 825 C CA . ILE A 1 104 ? 7.41 -2.869 -15.695 1 86.69 104 ILE A CA 1
ATOM 826 C C . ILE A 1 104 ? 6.516 -1.978 -14.836 1 86.69 104 ILE A C 1
A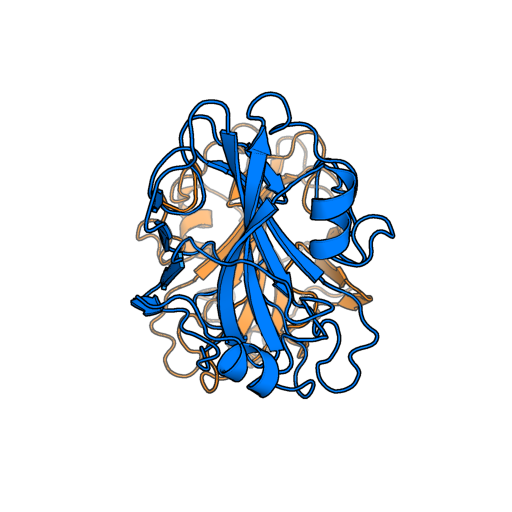TOM 828 O O . ILE A 1 104 ? 5.504 -1.458 -15.312 1 86.69 104 ILE A O 1
ATOM 832 N N . LYS A 1 105 ? 6.895 -1.916 -13.57 1 81.06 105 LYS A N 1
ATOM 833 C CA . LYS A 1 105 ? 6.238 -1.064 -12.578 1 81.06 105 LYS A CA 1
ATOM 834 C C . LYS A 1 105 ? 4.738 -1.323 -12.539 1 81.06 105 LYS A C 1
ATOM 836 O O . LYS A 1 105 ? 3.941 -0.384 -12.469 1 81.06 105 LYS A O 1
ATOM 841 N N . GLY A 1 106 ? 4.383 -2.5 -12.836 1 84.56 106 GLY A N 1
ATOM 842 C CA . GLY A 1 106 ? 3.092 -3.012 -12.406 1 84.56 106 GLY A CA 1
ATOM 843 C C . GLY A 1 106 ? 2.062 -3.043 -13.523 1 84.56 106 GLY A C 1
ATOM 844 O O . GLY A 1 106 ? 1.015 -3.678 -13.391 1 84.56 106 GLY A O 1
ATOM 845 N N . THR A 1 107 ? 2.246 -2.311 -14.594 1 81.75 107 THR A N 1
ATOM 846 C CA . THR A 1 107 ? 1.237 -2.359 -15.648 1 81.75 107 THR A CA 1
ATOM 847 C C . THR A 1 107 ? 1.853 -2.02 -17 1 81.75 107 THR A C 1
ATOM 849 O O . THR A 1 107 ? 3.018 -1.624 -17.078 1 81.75 107 THR A O 1
ATOM 852 N N . GLN A 1 108 ? 1.13 -2.363 -18.016 1 86.69 108 GLN A N 1
ATOM 853 C CA . GLN A 1 108 ? 1.494 -2.027 -19.391 1 86.69 108 GLN A CA 1
ATOM 854 C C . GLN A 1 108 ? 0.255 -1.756 -20.234 1 86.69 108 GLN A C 1
ATOM 856 O O . GLN A 1 108 ? -0.873 -1.925 -19.766 1 86.69 108 GLN A O 1
ATOM 861 N N . LYS A 1 109 ? 0.593 -1.327 -21.406 1 84.69 109 LYS A N 1
ATOM 862 C CA . LYS A 1 109 ? -0.5 -1.069 -22.344 1 84.69 109 LYS A CA 1
ATOM 863 C C . LYS A 1 109 ? -1.374 -2.307 -22.516 1 84.69 109 LYS A C 1
ATOM 865 O O . LYS A 1 109 ? -0.862 -3.422 -22.641 1 84.69 109 LYS A O 1
ATOM 870 N N . ASN A 1 110 ? -2.629 -2.24 -22.406 1 87.69 110 ASN A N 1
ATOM 871 C CA . ASN A 1 110 ? -3.627 -3.268 -22.688 1 87.69 110 ASN A CA 1
ATOM 872 C C . ASN A 1 110 ? -3.836 -4.188 -21.484 1 87.69 110 ASN A C 1
ATOM 874 O O . ASN A 1 110 ? -4.645 -5.117 -21.547 1 87.69 110 ASN A O 1
ATOM 878 N N . CYS A 1 111 ? -3.037 -4.012 -20.438 1 93.31 111 CYS A N 1
ATOM 879 C CA . CYS A 1 111 ? -3.291 -4.746 -19.203 1 93.31 111 CYS A CA 1
ATOM 880 C C . CYS A 1 111 ? -4.445 -4.121 -18.422 1 93.31 111 CYS A C 1
ATOM 882 O O . CYS A 1 111 ? -4.797 -2.961 -18.656 1 93.31 111 CYS A O 1
ATOM 884 N N . VAL A 1 112 ? -5.035 -4.949 -17.688 1 93 112 VAL A N 1
ATOM 885 C CA . VAL A 1 112 ? -6.113 -4.516 -16.812 1 93 112 VAL A CA 1
ATOM 886 C C . VAL A 1 112 ? -5.719 -4.762 -15.352 1 93 112 VAL A C 1
ATOM 888 O O . VAL A 1 112 ? -5.441 -5.898 -14.961 1 93 112 VAL A O 1
ATOM 891 N N . THR A 1 113 ? -5.605 -3.682 -14.602 1 93.25 113 THR A N 1
ATOM 892 C CA . THR A 1 113 ? -5.438 -3.846 -13.164 1 93.25 113 THR A CA 1
ATOM 893 C C . THR A 1 113 ? -6.777 -4.145 -12.492 1 93.25 113 THR A C 1
ATOM 895 O O . THR A 1 113 ? -7.59 -3.244 -12.289 1 93.25 113 THR A O 1
ATOM 898 N N . ILE A 1 114 ? -7.012 -5.371 -12.195 1 93.62 114 ILE A N 1
ATOM 899 C CA . ILE A 1 114 ? -8.273 -5.801 -11.602 1 93.62 114 ILE A CA 1
ATOM 900 C C . ILE A 1 114 ? -8.336 -5.34 -10.148 1 93.62 114 ILE A C 1
ATOM 902 O O . ILE A 1 114 ? -9.344 -4.773 -9.711 1 93.62 114 ILE A O 1
ATOM 906 N N . LEU A 1 115 ? -7.332 -5.562 -9.422 1 92.75 115 LEU A N 1
ATOM 907 C CA . LEU A 1 115 ? -7.16 -5.074 -8.062 1 92.75 115 LEU A CA 1
ATOM 908 C C . LEU A 1 115 ? -5.844 -4.316 -7.914 1 92.75 115 LEU A C 1
ATOM 910 O O . LEU A 1 115 ? -4.773 -4.867 -8.172 1 92.75 115 LEU A O 1
ATOM 914 N N . PRO A 1 116 ? -5.93 -3.053 -7.523 1 92.06 116 PRO A N 1
ATOM 915 C CA . PRO A 1 116 ? -4.695 -2.281 -7.363 1 92.06 116 PRO A CA 1
ATOM 916 C C . PRO A 1 116 ? -3.793 -2.832 -6.258 1 92.06 116 PRO A C 1
ATOM 918 O O . PRO A 1 116 ? -4.277 -3.484 -5.332 1 92.06 116 PRO A O 1
ATOM 921 N N . TYR A 1 117 ? -2.592 -2.562 -6.371 1 94.5 117 TYR A N 1
ATOM 922 C CA . TYR A 1 117 ? -1.564 -3.07 -5.469 1 94.5 117 TYR A CA 1
ATOM 923 C C . TYR A 1 117 ? -1.751 -2.518 -4.062 1 94.5 117 TYR A C 1
ATOM 925 O O . TYR A 1 117 ? -1.909 -1.309 -3.879 1 94.5 117 TYR A O 1
ATOM 933 N N . VAL A 1 118 ? -1.786 -3.33 -3.145 1 93.94 118 VAL A N 1
ATOM 934 C CA . VAL A 1 118 ? -1.666 -3.035 -1.721 1 93.94 118 VAL A CA 1
ATOM 935 C C . VAL A 1 118 ? -0.47 -3.783 -1.137 1 93.94 118 VAL A C 1
ATOM 937 O O . VAL A 1 118 ? -0.429 -5.016 -1.164 1 93.94 118 VAL A O 1
ATOM 940 N N . GLY A 1 119 ? 0.425 -3.1 -0.634 1 95.12 119 GLY A N 1
ATOM 941 C CA . GLY A 1 119 ? 1.621 -3.732 -0.103 1 95.12 119 GLY A CA 1
ATOM 942 C C . GLY A 1 119 ? 1.357 -4.551 1.146 1 95.12 119 GLY A C 1
ATOM 943 O O . GLY A 1 119 ? 0.353 -4.344 1.83 1 95.12 119 GLY A O 1
ATOM 944 N N . PRO A 1 120 ? 2.27 -5.477 1.475 1 94.94 120 PRO A N 1
ATOM 945 C CA . PRO A 1 120 ? 2.127 -6.266 2.701 1 94.94 120 PRO A CA 1
ATOM 946 C C . PRO A 1 120 ? 2.104 -5.398 3.959 1 94.94 120 PRO A C 1
ATOM 948 O O . PRO A 1 120 ? 2.863 -4.434 4.062 1 94.94 120 PRO A O 1
ATOM 951 N N . SER A 1 121 ? 1.204 -5.598 4.855 1 92.25 121 SER A N 1
ATOM 952 C CA . SER A 1 121 ? 1.089 -5.02 6.191 1 92.25 121 SER A CA 1
ATOM 953 C C . SER A 1 121 ? 0.852 -6.098 7.242 1 92.25 121 SER A C 1
ATOM 955 O O . SER A 1 121 ? -0.264 -6.25 7.742 1 92.25 121 SER A O 1
ATOM 957 N N . ILE A 1 122 ? 1.887 -6.707 7.602 1 91.75 122 ILE A N 1
ATOM 958 C CA . ILE A 1 122 ? 1.84 -7.934 8.391 1 91.75 122 ILE A CA 1
ATOM 959 C C . ILE A 1 122 ? 1.936 -7.59 9.883 1 91.75 122 ILE A C 1
ATOM 961 O O . ILE A 1 122 ? 2.816 -6.832 10.297 1 91.75 122 ILE A O 1
ATOM 965 N N . LYS A 1 123 ? 1.062 -8.195 10.602 1 89 123 LYS A N 1
ATOM 966 C CA . LYS A 1 123 ? 1.037 -7.965 12.047 1 89 123 LYS A CA 1
ATOM 967 C C . LYS A 1 123 ? 2.299 -8.508 12.711 1 89 123 LYS A C 1
ATOM 969 O O . LYS A 1 123 ? 2.756 -9.602 12.383 1 89 123 LYS A O 1
ATOM 974 N N . LYS A 1 124 ? 2.809 -7.758 13.625 1 88.81 124 LYS A N 1
ATOM 975 C CA . LYS A 1 124 ? 3.99 -8.203 14.359 1 88.81 124 LYS A CA 1
ATOM 976 C C . LYS A 1 124 ? 3.707 -9.484 15.133 1 88.81 124 LYS A C 1
ATOM 978 O O . LYS A 1 124 ? 2.643 -9.633 15.734 1 88.81 124 LYS A O 1
ATOM 983 N N . GLY A 1 125 ? 4.602 -10.336 15.094 1 89.75 125 GLY A N 1
ATOM 984 C CA . GLY A 1 125 ? 4.5 -11.531 15.922 1 89.75 125 GLY A CA 1
ATOM 985 C C . GLY A 1 125 ? 3.725 -12.656 15.258 1 89.75 125 GLY A C 1
ATOM 986 O O . GLY A 1 125 ? 3.482 -13.695 15.875 1 89.75 125 GLY A O 1
ATOM 987 N N . THR A 1 126 ? 3.354 -12.484 14.023 1 92.44 126 THR A N 1
ATOM 988 C CA . THR A 1 126 ? 2.523 -13.5 13.375 1 92.44 126 THR A CA 1
ATOM 989 C C . THR A 1 126 ? 3.373 -14.414 12.5 1 92.44 126 THR A C 1
ATOM 991 O O . THR A 1 126 ? 2.844 -15.289 11.82 1 92.44 126 THR A O 1
ATOM 994 N N . GLY A 1 127 ? 4.707 -14.164 12.477 1 92.62 127 GLY A N 1
ATOM 995 C CA . GLY A 1 127 ? 5.605 -15.047 11.742 1 92.62 127 GLY A CA 1
ATOM 996 C C . GLY A 1 127 ? 5.93 -14.539 10.352 1 92.62 127 GLY A C 1
ATOM 997 O O . GLY A 1 127 ? 5.508 -13.445 9.969 1 92.62 127 GLY A O 1
ATOM 998 N N . LEU A 1 128 ? 6.73 -15.266 9.617 1 95.44 128 LEU A N 1
ATOM 999 C CA . LEU A 1 128 ? 7.098 -14.984 8.234 1 95.44 128 LEU A CA 1
ATOM 1000 C C . LEU A 1 128 ? 5.977 -15.391 7.281 1 95.44 128 LEU A C 1
ATOM 1002 O O . LEU A 1 128 ? 5.707 -16.578 7.109 1 95.44 128 LEU A O 1
ATOM 1006 N N . HIS A 1 129 ? 5.355 -14.398 6.73 1 95.94 129 HIS A N 1
ATOM 1007 C CA . HIS A 1 129 ? 4.285 -14.688 5.781 1 95.94 129 HIS A CA 1
ATOM 1008 C C . HIS A 1 129 ? 4.844 -15.047 4.414 1 95.94 129 HIS A C 1
ATOM 1010 O O . HIS A 1 129 ? 5.793 -14.422 3.939 1 95.94 129 HIS A O 1
ATOM 1016 N N . ARG A 1 130 ? 4.281 -16.031 3.838 1 96.56 130 ARG A N 1
ATOM 1017 C CA . ARG A 1 130 ? 4.633 -16.406 2.471 1 96.56 130 ARG A CA 1
ATOM 1018 C C . ARG A 1 130 ? 3.877 -15.547 1.461 1 96.56 130 ARG A C 1
ATOM 1020 O O . ARG A 1 130 ? 2.686 -15.758 1.225 1 96.56 130 ARG A O 1
ATOM 1027 N N . ILE A 1 131 ? 4.559 -14.516 0.868 1 97.56 131 ILE A N 1
ATOM 1028 C CA . ILE A 1 131 ? 3.961 -13.68 -0.167 1 97.56 131 ILE A CA 1
ATOM 1029 C C . ILE A 1 131 ? 4.133 -14.344 -1.531 1 97.56 131 ILE A C 1
ATOM 1031 O O . ILE A 1 131 ? 5.254 -14.469 -2.031 1 97.56 131 ILE A O 1
ATOM 1035 N N . SER A 1 132 ? 3.039 -14.664 -2.16 1 97.69 132 SER A N 1
ATOM 1036 C CA . SER A 1 132 ? 3.047 -15.516 -3.346 1 97.69 132 SER A CA 1
ATOM 1037 C C . SER A 1 132 ? 2.688 -14.727 -4.598 1 97.69 132 SER A C 1
ATOM 1039 O O . SER A 1 132 ? 1.775 -13.898 -4.574 1 97.69 132 S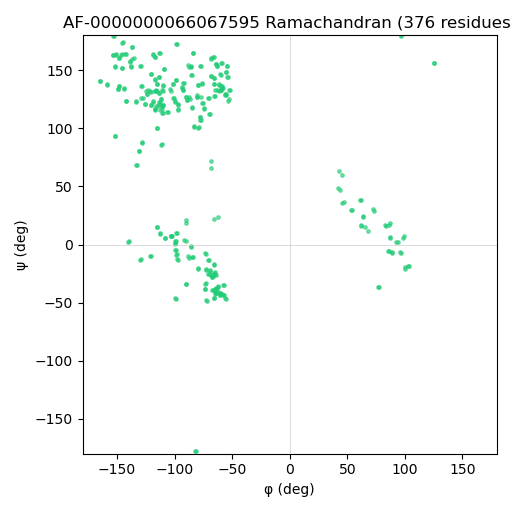ER A O 1
ATOM 1041 N N . PHE A 1 133 ? 3.4 -14.969 -5.621 1 98.44 133 PHE A N 1
ATOM 1042 C CA . PHE A 1 133 ? 3.092 -14.508 -6.969 1 98.44 133 PHE A CA 1
ATOM 1043 C C . PHE A 1 133 ? 2.697 -15.672 -7.867 1 98.44 133 PHE A C 1
ATOM 1045 O O . PHE A 1 133 ? 3.477 -16.609 -8.062 1 98.44 133 PHE A O 1
ATOM 1052 N N . ILE A 1 134 ? 1.53 -15.633 -8.367 1 98.19 134 ILE A N 1
ATOM 1053 C CA . ILE A 1 134 ? 0.968 -16.719 -9.156 1 98.19 134 ILE A CA 1
ATOM 1054 C C . ILE A 1 134 ? 0.597 -16.203 -10.547 1 98.19 134 ILE A C 1
ATOM 1056 O O . ILE A 1 134 ? -0.061 -15.164 -10.68 1 98.19 134 ILE A O 1
ATOM 1060 N N . ILE A 1 135 ? 0.994 -16.906 -11.539 1 98.06 135 ILE A N 1
ATOM 1061 C CA . ILE A 1 135 ? 0.644 -16.562 -12.906 1 98.06 135 ILE A CA 1
ATOM 1062 C C . ILE A 1 135 ? -0.223 -17.656 -13.516 1 98.06 135 ILE A C 1
ATOM 1064 O O . ILE A 1 135 ? 0.102 -18.844 -13.406 1 98.06 135 ILE A O 1
ATOM 1068 N N . SER A 1 136 ? -1.269 -17.234 -14.125 1 98.44 136 SER A N 1
ATOM 1069 C CA . SER A 1 136 ? -2.191 -18.156 -14.789 1 98.44 136 SER A CA 1
ATOM 1070 C C . SER A 1 136 ? -2.484 -17.703 -16.219 1 98.44 136 SER A C 1
ATOM 1072 O O . SER A 1 136 ? -2.4 -16.5 -16.516 1 98.44 136 SER A O 1
ATOM 1074 N N . LEU A 1 137 ? -2.814 -18.625 -17.031 1 98.44 137 LEU A N 1
ATOM 1075 C CA . LEU A 1 137 ? -3.281 -18.359 -18.391 1 98.44 137 LEU A CA 1
ATOM 1076 C C . LEU A 1 137 ? -4.805 -18.281 -18.438 1 98.44 137 LEU A C 1
ATOM 1078 O O . LEU A 1 137 ? -5.492 -19.094 -17.828 1 98.44 137 LEU A O 1
ATOM 1082 N N . ILE A 1 138 ? -5.266 -17.281 -19.125 1 98.25 138 ILE A N 1
ATOM 1083 C CA . ILE A 1 138 ? -6.691 -17.172 -19.406 1 98.25 138 ILE A CA 1
ATOM 1084 C C . ILE A 1 138 ? -6.895 -16.734 -20.859 1 98.25 138 ILE A C 1
ATOM 1086 O O . ILE A 1 138 ? -6.008 -16.125 -21.453 1 98.25 138 ILE A O 1
ATOM 1090 N N . LYS A 1 139 ? -8.008 -17.109 -21.391 1 97.88 139 LYS A N 1
ATOM 1091 C CA . LYS A 1 139 ? -8.32 -16.562 -22.719 1 97.88 139 LYS A CA 1
ATOM 1092 C C . LYS A 1 139 ? -8.375 -15.047 -22.703 1 97.88 139 LYS A C 1
ATOM 1094 O O . LYS A 1 139 ? -8.93 -14.453 -21.766 1 97.88 139 LYS A O 1
ATOM 1099 N N . GLU A 1 140 ? -7.801 -14.445 -23.688 1 96.62 140 GLU A N 1
ATOM 1100 C CA . GLU A 1 140 ? -7.715 -12.984 -23.734 1 96.62 140 GLU A CA 1
ATOM 1101 C C . GLU A 1 140 ? -9.102 -12.352 -23.672 1 96.62 140 GLU A C 1
ATOM 1103 O O . GLU A 1 140 ? -9.266 -11.273 -23.094 1 96.62 140 GLU A O 1
ATOM 1108 N N . GLU A 1 141 ? -10.094 -12.961 -24.25 1 96.12 141 GLU A N 1
ATOM 1109 C CA . GLU A 1 141 ? -11.445 -12.414 -24.281 1 96.12 141 GLU A CA 1
ATOM 1110 C C . GLU A 1 141 ? -12.047 -12.352 -22.875 1 96.12 141 GLU A C 1
ATOM 1112 O O . GLU A 1 141 ? -13.023 -11.633 -22.656 1 96.12 141 GLU A O 1
ATOM 1117 N N . ASP A 1 142 ? -11.445 -13.102 -21.906 1 96 142 ASP A N 1
ATOM 1118 C CA . ASP A 1 142 ? -11.977 -13.18 -20.547 1 96 142 ASP A CA 1
ATOM 1119 C C . ASP A 1 142 ? -11.156 -12.312 -19.594 1 96 142 ASP A C 1
ATOM 1121 O O . ASP A 1 142 ? -11.406 -12.312 -18.391 1 96 142 ASP A O 1
ATOM 1125 N N . LYS A 1 143 ? -10.234 -11.539 -20.094 1 95.19 143 LYS A N 1
ATOM 1126 C CA . LYS A 1 143 ? -9.242 -10.859 -19.266 1 95.19 143 LYS A CA 1
ATOM 1127 C C . LYS A 1 143 ? -9.898 -9.828 -18.344 1 95.19 143 LYS A C 1
ATOM 1129 O O . LYS A 1 143 ? -9.359 -9.5 -17.297 1 95.19 143 LYS A O 1
ATOM 1134 N N . ASP A 1 144 ? -11.102 -9.344 -18.734 1 93.5 144 ASP A N 1
ATOM 1135 C CA . ASP A 1 144 ? -11.742 -8.258 -18 1 93.5 144 ASP A CA 1
ATOM 1136 C C . ASP A 1 144 ? -12.781 -8.797 -17.031 1 93.5 144 ASP A C 1
ATOM 1138 O O . ASP A 1 144 ? -13.297 -8.047 -16.188 1 93.5 144 ASP A O 1
ATOM 1142 N N . ASN A 1 145 ? -13.102 -10.023 -17.188 1 89.25 145 ASN A N 1
ATOM 1143 C CA . ASN A 1 145 ? -14.188 -10.602 -16.406 1 89.25 145 ASN A CA 1
ATOM 1144 C C . ASN A 1 145 ? -13.758 -11.891 -15.719 1 89.25 145 ASN A C 1
ATOM 1146 O O . ASN A 1 145 ? -13.977 -12.984 -16.25 1 89.25 145 ASN A O 1
ATOM 1150 N N . ILE A 1 146 ? -13.242 -11.766 -14.617 1 93.19 146 ILE A N 1
ATOM 1151 C CA . ILE A 1 146 ? -12.789 -12.93 -13.867 1 93.19 146 ILE A CA 1
ATOM 1152 C C . ILE A 1 146 ? -13.727 -13.203 -12.703 1 93.19 146 ILE A C 1
ATOM 1154 O O . ILE A 1 146 ? -13.836 -12.391 -11.781 1 93.19 146 ILE A O 1
ATOM 1158 N N . THR A 1 147 ? -14.391 -14.266 -12.742 1 92.19 147 THR A N 1
ATOM 1159 C CA . THR A 1 147 ? -15.352 -14.664 -11.719 1 92.19 147 THR A CA 1
ATOM 1160 C C . THR A 1 147 ? -14.664 -14.82 -10.367 1 92.19 147 THR A C 1
ATOM 1162 O O . THR A 1 147 ? -13.578 -15.398 -10.281 1 92.19 147 THR A O 1
ATOM 1165 N N . GLY A 1 148 ? -15.266 -14.242 -9.344 1 89.56 148 GLY A N 1
ATOM 1166 C CA . GLY A 1 148 ? -14.742 -14.406 -8 1 89.56 148 GLY A CA 1
ATOM 1167 C C . GLY A 1 148 ? -13.93 -13.227 -7.523 1 89.56 148 GLY A C 1
ATOM 1168 O O . GLY A 1 148 ? -13.672 -13.078 -6.324 1 89.56 148 GLY A O 1
ATOM 1169 N N . LEU A 1 149 ? -13.445 -12.43 -8.5 1 89.38 149 LEU A N 1
ATOM 1170 C CA . LEU A 1 149 ? -12.711 -11.227 -8.125 1 89.38 149 LEU A CA 1
ATOM 1171 C C . LEU A 1 149 ? -13.648 -10.023 -8.031 1 89.38 149 LEU A C 1
ATOM 1173 O O . LEU A 1 149 ? -14.57 -9.891 -8.836 1 89.38 149 LEU A O 1
ATOM 1177 N N . PRO A 1 150 ? -13.367 -9.289 -7.027 1 80.75 150 PRO A N 1
ATOM 1178 C CA . PRO A 1 150 ? -14.219 -8.102 -6.918 1 80.75 150 PRO A CA 1
ATOM 1179 C C . PRO A 1 150 ? -13.969 -7.094 -8.031 1 80.75 150 PRO A C 1
ATOM 1181 O O . PRO A 1 150 ? -12.867 -7.027 -8.578 1 80.75 150 PRO A O 1
ATOM 1184 N N . HIS A 1 151 ? -15 -6.441 -8.461 1 79.12 151 HIS A N 1
ATOM 1185 C CA . HIS A 1 151 ? -14.844 -5.262 -9.305 1 79.12 151 HIS A CA 1
ATOM 1186 C C . HIS A 1 151 ? -14.375 -4.059 -8.492 1 79.12 151 HIS A C 1
ATOM 1188 O O . HIS A 1 151 ? -15.086 -3.58 -7.613 1 79.12 151 HIS A O 1
ATOM 1194 N N . TYR A 1 152 ? -13.188 -3.578 -8.828 1 85.31 152 TYR A N 1
ATOM 1195 C CA . TYR A 1 152 ? -12.602 -2.525 -8.008 1 85.31 152 TYR A CA 1
ATOM 1196 C C . TYR A 1 152 ? -13.258 -1.18 -8.297 1 85.31 152 TYR A C 1
ATOM 1198 O O . TYR A 1 152 ? -13.148 -0.657 -9.406 1 85.31 152 TYR A O 1
ATOM 1206 N N . LYS A 1 153 ? -14.039 -0.674 -7.449 1 77.12 153 LYS A N 1
ATOM 1207 C CA . LYS A 1 153 ? -14.641 0.656 -7.5 1 77.12 153 LYS A CA 1
ATOM 1208 C C . LYS A 1 153 ? -14.148 1.526 -6.348 1 77.12 153 LYS A C 1
ATOM 1210 O O . LYS A 1 153 ? -14.812 2.49 -5.965 1 77.12 153 LYS A O 1
ATOM 1215 N N . GLY A 1 154 ? -13.102 1.041 -5.77 1 76 154 GLY A N 1
ATOM 1216 C CA . GLY A 1 154 ? -12.594 1.673 -4.562 1 76 154 GLY A CA 1
ATOM 1217 C C . GLY A 1 154 ? -12.453 0.708 -3.4 1 76 154 GLY A C 1
ATOM 1218 O O . GLY A 1 154 ? -13.203 -0.267 -3.301 1 76 154 GLY A O 1
ATOM 1219 N N . GLU A 1 155 ? -11.648 1.023 -2.529 1 78.69 155 GLU A N 1
ATOM 1220 C CA . GLU A 1 155 ? -11.336 0.105 -1.44 1 78.69 155 GLU A CA 1
ATOM 1221 C C . GLU A 1 155 ? -12.539 -0.098 -0.523 1 78.69 155 GLU A C 1
ATOM 1223 O O . GLU A 1 155 ? -12.688 -1.156 0.092 1 78.69 155 GLU A O 1
ATOM 1228 N N . LYS A 1 156 ? -13.352 0.925 -0.497 1 73.5 156 LYS A N 1
ATOM 1229 C CA . LYS A 1 156 ? -14.508 0.866 0.394 1 73.5 156 LYS A CA 1
ATOM 1230 C C . LYS A 1 156 ? -15.539 -0.146 -0.106 1 73.5 156 LYS A C 1
ATOM 1232 O O . LYS A 1 156 ? -16.391 -0.597 0.657 1 73.5 156 LYS A O 1
ATOM 1237 N N . TYR A 1 157 ? -15.383 -0.582 -1.318 1 77.25 157 TYR A N 1
ATOM 1238 C CA . TYR A 1 157 ? -16.453 -1.38 -1.917 1 77.25 157 TYR A CA 1
ATOM 1239 C C . TYR A 1 157 ? -16 -2.818 -2.133 1 77.25 157 TYR A C 1
ATOM 1241 O O . TYR A 1 157 ? -16.688 -3.596 -2.805 1 77.25 157 TYR A O 1
ATOM 1249 N N . ILE A 1 158 ? -14.781 -3.152 -1.558 1 80.5 158 ILE A N 1
ATOM 1250 C CA . ILE A 1 158 ? -14.312 -4.508 -1.83 1 80.5 158 ILE A CA 1
ATOM 1251 C C . ILE A 1 158 ? -13.781 -5.137 -0.544 1 80.5 158 ILE A C 1
ATOM 1253 O O . ILE A 1 158 ? -13.5 -4.434 0.429 1 80.5 158 ILE A O 1
ATOM 1257 N N . THR A 1 159 ? -13.719 -6.504 -0.584 1 83.12 159 THR A N 1
ATOM 1258 C CA . THR A 1 159 ? -12.961 -7.277 0.393 1 83.12 159 THR A CA 1
ATOM 1259 C C . THR A 1 159 ? -11.805 -8.016 -0.28 1 83.12 159 THR A C 1
ATOM 1261 O O . THR A 1 159 ? -11.961 -8.555 -1.376 1 83.12 159 THR A O 1
ATOM 1264 N N . ARG A 1 160 ? -10.727 -7.984 0.368 1 87.94 160 ARG A N 1
ATOM 1265 C CA . ARG A 1 160 ? -9.555 -8.625 -0.221 1 87.94 160 ARG A CA 1
ATOM 1266 C C . ARG A 1 160 ? -9.336 -10.008 0.379 1 87.94 160 ARG A C 1
ATOM 1268 O O . ARG A 1 160 ? -8.43 -10.734 -0.042 1 87.94 160 ARG A O 1
ATOM 1275 N N . VAL A 1 161 ? -10.172 -10.242 1.335 1 85.25 161 VAL A N 1
ATOM 1276 C CA . VAL A 1 161 ? -10.031 -11.547 1.975 1 85.25 161 VAL A CA 1
ATOM 1277 C C . VAL A 1 161 ? -11.062 -12.523 1.402 1 85.25 161 VAL A C 1
ATOM 1279 O O . VAL A 1 161 ? -12.188 -12.125 1.069 1 85.25 161 VAL A O 1
ATOM 1282 N N . LYS A 1 162 ? -10.719 -13.758 1.2 1 75.62 162 LYS A N 1
ATOM 1283 C CA . LYS A 1 162 ? -11.555 -14.914 0.876 1 75.62 162 LYS A CA 1
ATOM 1284 C C . LYS A 1 162 ? -12.156 -14.781 -0.518 1 75.62 162 LYS A C 1
ATOM 1286 O O . LYS A 1 162 ? -13.047 -15.555 -0.891 1 75.62 162 LYS A O 1
ATOM 1291 N N . PHE A 1 163 ? -11.742 -13.875 -1.356 1 68.38 163 PHE A N 1
ATOM 1292 C CA . PHE A 1 163 ? -12.109 -13.797 -2.766 1 68.38 163 PHE A CA 1
ATOM 1293 C C . PHE A 1 163 ? -13.609 -14 -2.943 1 68.38 163 PHE A C 1
ATOM 1295 O O . PHE A 1 163 ? -14.039 -14.883 -3.684 1 68.38 163 PHE A O 1
ATOM 1302 N N . ASN A 1 164 ? -14.398 -13.219 -2.393 1 67.44 164 ASN A N 1
ATOM 1303 C CA . ASN A 1 164 ? -15.844 -13.398 -2.48 1 67.44 164 ASN A CA 1
ATOM 1304 C C . ASN A 1 164 ? 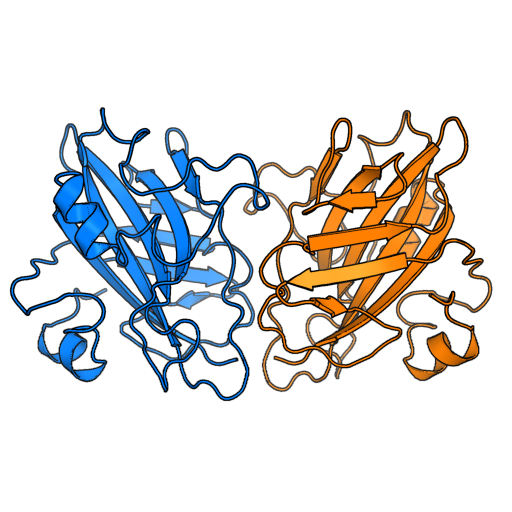-16.25 -14.844 -2.195 1 67.44 164 ASN A C 1
ATOM 1306 O O . ASN A 1 164 ? -17 -15.445 -2.969 1 67.44 164 ASN A O 1
ATOM 1310 N N . ASN A 1 165 ? -15.617 -15.523 -1.297 1 70.38 165 ASN A N 1
ATOM 1311 C CA . ASN A 1 165 ? -15.938 -16.844 -0.757 1 70.38 165 ASN A CA 1
ATOM 1312 C C . ASN A 1 165 ? -15.234 -17.953 -1.53 1 70.38 165 ASN A C 1
ATOM 1314 O O . ASN A 1 165 ? -15.5 -19.141 -1.301 1 70.38 165 ASN A O 1
ATOM 1318 N N . TYR A 1 166 ? -14.445 -17.641 -2.482 1 77.19 166 TYR A N 1
ATOM 1319 C CA . TYR A 1 166 ? -13.727 -18.672 -3.24 1 77.19 166 TYR A CA 1
ATOM 1320 C C . TYR A 1 166 ? -12.438 -19.062 -2.529 1 77.19 166 TYR A C 1
ATOM 1322 O O . TYR A 1 166 ? -11.781 -20.047 -2.918 1 77.19 166 TYR A O 1
ATOM 1330 N N . GLU A 1 167 ? -12.062 -18.375 -1.578 1 78.44 167 GLU A N 1
ATOM 1331 C CA . GLU A 1 167 ? -11.109 -18.734 -0.532 1 78.44 167 GLU A CA 1
ATOM 1332 C C . GLU A 1 167 ? -9.672 -18.641 -1.042 1 78.44 167 GLU A C 1
ATOM 1334 O O . GLU A 1 167 ? -8.766 -18.281 -0.292 1 78.44 167 GLU A O 1
ATOM 1339 N N . SER A 1 168 ? -9.516 -19.062 -2.434 1 88.56 168 SER A N 1
ATOM 1340 C CA . SER A 1 168 ? -8.125 -19.141 -2.871 1 88.56 168 SER A CA 1
ATOM 1341 C C . SER A 1 168 ? -7.996 -18.812 -4.355 1 88.56 168 SER A C 1
ATOM 1343 O O . SER A 1 168 ? -8.961 -18.938 -5.109 1 88.56 168 SER A O 1
ATOM 1345 N N . VAL A 1 169 ? -6.785 -18.469 -4.734 1 93 169 VAL A N 1
ATOM 1346 C CA . VAL A 1 169 ? -6.469 -18.234 -6.141 1 93 169 VAL A CA 1
ATOM 1347 C C . VAL A 1 169 ? -6.637 -19.531 -6.93 1 93 169 VAL A C 1
ATOM 1349 O O . VAL A 1 169 ? -7.074 -19.5 -8.086 1 93 169 VAL A O 1
ATOM 1352 N N . HIS A 1 170 ? -6.266 -20.672 -6.34 1 93.75 170 HIS A N 1
ATOM 1353 C CA . HIS A 1 170 ? -6.449 -21.969 -6.992 1 93.75 170 HIS A CA 1
ATOM 1354 C C . HIS A 1 170 ? -7.906 -22.172 -7.391 1 93.75 170 HIS A C 1
ATOM 1356 O O . HIS A 1 170 ? -8.195 -22.562 -8.523 1 93.75 170 HIS A O 1
ATOM 1362 N N . ASN A 1 171 ? -8.82 -21.875 -6.461 1 93.25 171 ASN A N 1
ATOM 1363 C CA . ASN A 1 171 ? -10.242 -22.016 -6.746 1 93.25 171 ASN A CA 1
ATOM 1364 C C . ASN A 1 171 ? -10.688 -21.047 -7.844 1 93.25 171 ASN A C 1
ATOM 1366 O O . ASN A 1 171 ? -11.469 -21.422 -8.727 1 93.25 171 ASN A O 1
ATOM 1370 N N . ILE A 1 172 ? -10.195 -19.812 -7.82 1 94.62 172 ILE A N 1
ATOM 1371 C CA . ILE A 1 172 ? -10.508 -18.812 -8.836 1 94.62 172 ILE A CA 1
ATOM 1372 C C . ILE A 1 172 ? -10.047 -19.297 -10.203 1 94.62 172 ILE A C 1
ATOM 1374 O O . ILE A 1 172 ? -10.758 -19.156 -11.195 1 94.62 172 ILE A O 1
ATOM 1378 N N . ALA A 1 173 ? -8.844 -19.859 -10.234 1 95.94 173 ALA A N 1
ATOM 1379 C CA . ALA A 1 173 ? -8.297 -20.359 -11.492 1 95.94 173 ALA A CA 1
ATOM 1380 C C . ALA A 1 173 ? -9.18 -21.469 -12.062 1 95.94 173 ALA A C 1
ATOM 1382 O O . ALA A 1 173 ? -9.469 -21.484 -13.258 1 95.94 173 ALA A O 1
ATOM 1383 N N . GLN A 1 174 ? -9.641 -22.328 -11.203 1 94.31 174 GLN A N 1
ATOM 1384 C CA . GLN A 1 174 ? -10.461 -23.453 -11.633 1 94.31 174 GLN A CA 1
ATOM 1385 C C . GLN A 1 174 ? -11.797 -22.984 -12.195 1 94.31 174 GLN A C 1
ATOM 1387 O O . GLN A 1 174 ? -12.188 -23.391 -13.297 1 94.31 174 GLN A O 1
ATOM 1392 N N . ILE A 1 175 ? -12.461 -22.094 -11.531 1 94.62 175 ILE A N 1
ATOM 1393 C CA . ILE A 1 175 ? -13.812 -21.703 -11.922 1 94.62 175 ILE A CA 1
ATOM 1394 C C . ILE A 1 175 ? -13.75 -20.844 -13.188 1 94.62 175 ILE A C 1
ATOM 1396 O O . ILE A 1 175 ? -14.742 -20.75 -13.93 1 94.62 175 ILE A O 1
ATOM 1400 N N . ASN A 1 176 ? -12.602 -20.234 -13.5 1 96.62 176 ASN A N 1
ATOM 1401 C CA . ASN A 1 176 ? -12.453 -19.406 -14.688 1 96.62 176 ASN A CA 1
ATOM 1402 C C . ASN A 1 176 ? -11.695 -20.125 -15.797 1 96.62 176 ASN A C 1
ATOM 1404 O O . ASN A 1 176 ? -11.258 -19.5 -16.766 1 96.62 176 ASN A O 1
ATOM 1408 N N . ASN A 1 177 ? -11.438 -21.391 -15.57 1 96.06 177 ASN A N 1
ATOM 1409 C CA . ASN A 1 177 ? -10.758 -22.234 -16.547 1 96.06 177 ASN A CA 1
ATOM 1410 C C . ASN A 1 177 ? -9.359 -21.734 -16.844 1 96.06 177 ASN A C 1
ATOM 1412 O O . ASN A 1 177 ? -8.945 -21.688 -18 1 96.06 177 ASN A O 1
ATOM 1416 N N . MET A 1 178 ? -8.703 -21.266 -15.836 1 97.94 178 MET A N 1
ATOM 1417 C CA . MET A 1 178 ? -7.316 -20.828 -15.969 1 97.94 178 MET A CA 1
ATOM 1418 C C . MET A 1 178 ? -6.359 -21.984 -15.742 1 97.94 178 MET A C 1
ATOM 1420 O O . MET A 1 178 ? -6.715 -22.984 -15.102 1 97.94 178 MET A O 1
ATOM 1424 N N . LYS A 1 179 ? -5.258 -21.859 -16.297 1 98.12 179 LYS A N 1
ATOM 1425 C CA . LYS A 1 179 ? -4.164 -22.797 -16.016 1 98.12 179 LYS A CA 1
ATOM 1426 C C . LYS A 1 179 ? -3.027 -22.094 -15.281 1 98.12 179 LYS A C 1
ATOM 1428 O O . LYS A 1 179 ? -2.387 -21.188 -15.828 1 98.12 179 LYS A O 1
ATOM 1433 N N . ILE A 1 180 ? -2.773 -22.484 -14.086 1 98.44 180 ILE A N 1
ATOM 1434 C CA . ILE A 1 180 ? -1.656 -21.922 -13.336 1 98.44 180 ILE A CA 1
ATOM 1435 C C . ILE A 1 180 ? -0.338 -22.406 -13.938 1 98.44 180 ILE A C 1
ATOM 1437 O O . ILE A 1 180 ? -0.118 -23.609 -14.062 1 98.44 180 ILE A O 1
ATOM 1441 N N . VAL A 1 181 ? 0.539 -21.422 -14.266 1 98.38 181 VAL A N 1
ATOM 1442 C CA . VAL A 1 181 ? 1.69 -21.859 -15.047 1 98.38 181 VAL A CA 1
ATOM 1443 C C . VAL A 1 181 ? 2.977 -21.344 -14.406 1 98.38 181 VAL A C 1
ATOM 1445 O O . VAL A 1 181 ? 4.074 -21.766 -14.766 1 98.38 181 VAL A O 1
ATOM 1448 N N . GLY A 1 182 ? 2.904 -20.438 -13.477 1 98.25 182 GLY A N 1
ATOM 1449 C CA . GLY A 1 182 ? 4.082 -19.875 -12.828 1 98.25 182 GLY A CA 1
ATOM 1450 C C . GLY A 1 182 ? 3.85 -19.531 -11.367 1 98.25 182 GLY A C 1
ATOM 1451 O O . GLY A 1 182 ? 2.729 -19.219 -10.969 1 98.25 182 GLY A O 1
ATOM 1452 N N . TYR A 1 183 ? 4.953 -19.594 -10.625 1 98.44 183 TYR A N 1
ATOM 1453 C CA . TYR A 1 183 ? 4.871 -19.312 -9.188 1 98.44 183 TYR A CA 1
ATOM 1454 C C . TYR A 1 183 ? 6.23 -18.922 -8.633 1 98.44 183 TYR A C 1
ATOM 1456 O O . TYR A 1 183 ? 7.258 -19.469 -9.023 1 98.44 183 TYR A O 1
ATOM 1464 N N . ASN A 1 184 ? 6.254 -17.984 -7.84 1 98.56 184 ASN A N 1
ATOM 1465 C CA . ASN A 1 184 ? 7.387 -17.594 -7.016 1 98.56 184 ASN A CA 1
ATOM 1466 C C . ASN A 1 184 ? 6.934 -16.906 -5.727 1 98.56 184 ASN A C 1
ATOM 1468 O O . ASN A 1 184 ? 5.801 -16.438 -5.633 1 98.56 184 ASN A O 1
ATOM 1472 N N . TRP A 1 185 ? 7.781 -17 -4.703 1 98.25 185 TRP A N 1
ATOM 1473 C CA . TRP A 1 185 ? 7.359 -16.422 -3.436 1 98.25 185 TRP A CA 1
ATOM 1474 C C . TRP A 1 185 ? 8.562 -15.961 -2.623 1 98.25 185 TRP A C 1
ATOM 1476 O O . TRP A 1 185 ? 9.711 -16.266 -2.969 1 98.25 185 TRP A O 1
ATOM 1486 N N . CYS A 1 186 ? 8.305 -15.164 -1.695 1 98.38 186 CYS A N 1
ATOM 1487 C CA . CYS A 1 186 ? 9.234 -14.75 -0.646 1 98.38 186 CYS A CA 1
ATOM 1488 C C . CYS A 1 186 ? 8.539 -14.742 0.714 1 98.38 186 CYS A C 1
ATOM 1490 O O . CYS A 1 186 ? 7.348 -15.023 0.811 1 98.38 186 CYS A O 1
ATOM 1492 N N . GLN A 1 187 ? 9.344 -14.578 1.71 1 97.88 187 GLN A N 1
ATOM 1493 C CA . GLN A 1 187 ? 8.789 -14.492 3.059 1 97.88 187 GLN A CA 1
ATOM 1494 C C . GLN A 1 187 ? 9.078 -13.133 3.686 1 97.88 187 GLN A C 1
ATOM 1496 O O . GLN A 1 187 ? 10.188 -12.609 3.561 1 97.88 187 GLN A O 1
ATOM 1501 N N . ILE A 1 188 ? 8.055 -12.531 4.25 1 96.06 188 ILE A N 1
ATOM 1502 C CA . ILE A 1 188 ? 8.164 -11.211 4.863 1 96.06 188 ILE A CA 1
ATOM 1503 C C . ILE A 1 188 ? 7.59 -11.25 6.277 1 96.06 188 ILE A C 1
ATOM 1505 O O . ILE A 1 188 ? 6.543 -11.859 6.512 1 96.06 188 ILE A O 1
ATOM 1509 N N . GLU A 1 189 ? 8.273 -10.648 7.188 1 92.19 189 GLU A N 1
ATOM 1510 C CA . GLU A 1 189 ? 7.766 -10.547 8.555 1 92.19 189 GLU A CA 1
ATOM 1511 C C . GLU A 1 189 ? 7.363 -9.117 8.891 1 92.19 189 GLU A C 1
ATOM 1513 O O . GLU A 1 189 ? 7.879 -8.164 8.297 1 92.19 189 GLU A O 1
ATOM 1518 N N . GLY A 1 190 ? 6.395 -8.953 9.773 1 85.5 190 GLY A N 1
ATOM 1519 C CA . GLY A 1 190 ? 6.004 -7.645 10.281 1 85.5 190 GLY A CA 1
ATOM 1520 C C . GLY A 1 190 ? 6.848 -7.184 11.453 1 85.5 190 GLY A C 1
ATOM 1521 O O . GLY A 1 190 ? 7.543 -7.984 12.078 1 85.5 190 GLY A O 1
ATOM 1522 N N . MET B 1 1 ? -11.703 15.234 20.688 1 56.53 1 MET B N 1
ATOM 1523 C CA . MET B 1 1 ? -10.625 15.016 19.719 1 56.53 1 MET B CA 1
ATOM 1524 C C . MET B 1 1 ? -9.742 16.266 19.609 1 56.53 1 MET B C 1
ATOM 1526 O O . MET B 1 1 ? -10.25 17.359 19.375 1 56.53 1 MET B O 1
ATOM 1530 N N . THR B 1 2 ? -8.508 16.344 20.25 1 82.12 2 THR B N 1
ATOM 1531 C CA . THR B 1 2 ? -7.875 17.609 20.625 1 82.12 2 THR B CA 1
ATOM 1532 C C . THR B 1 2 ? -6.758 17.969 19.656 1 82.12 2 THR B C 1
ATOM 1534 O O . THR B 1 2 ? -6.109 17.094 19.094 1 82.12 2 THR B O 1
ATOM 1537 N N . ILE B 1 3 ? -6.836 19.219 19.25 1 96.38 3 ILE B N 1
ATOM 1538 C CA . ILE B 1 3 ? -5.719 19.844 18.562 1 96.38 3 ILE B CA 1
ATOM 1539 C C . ILE B 1 3 ? -4.445 19.672 19.391 1 96.38 3 ILE B C 1
ATOM 1541 O O . ILE B 1 3 ? -4.434 19.953 20.594 1 96.38 3 ILE B O 1
ATOM 1545 N N . PRO B 1 4 ? -3.455 19.125 18.797 1 97.56 4 PRO B N 1
ATOM 1546 C CA . PRO B 1 4 ? -2.234 18.953 19.594 1 97.56 4 PRO B CA 1
ATOM 1547 C C . PRO B 1 4 ? -1.654 20.266 20.094 1 97.56 4 PRO B C 1
ATOM 1549 O O . PRO B 1 4 ? -1.721 21.281 19.406 1 97.56 4 PRO B O 1
ATOM 1552 N N . THR B 1 5 ? -1.079 20.25 21.234 1 96.25 5 THR B N 1
ATOM 1553 C CA . THR B 1 5 ? -0.419 21.422 21.781 1 96.25 5 THR B CA 1
ATOM 1554 C C . THR B 1 5 ? 1.008 21.547 21.25 1 96.25 5 THR B C 1
ATOM 1556 O O . THR B 1 5 ? 1.574 20.562 20.75 1 96.25 5 THR B O 1
ATOM 1559 N N . ILE B 1 6 ? 1.562 22.703 21.438 1 97.06 6 ILE B N 1
ATOM 1560 C CA . ILE B 1 6 ? 2.947 22.922 21.047 1 97.06 6 ILE B CA 1
ATOM 1561 C C . ILE B 1 6 ? 3.869 22 21.844 1 97.06 6 ILE B C 1
ATOM 1563 O O . ILE B 1 6 ? 4.848 21.484 21.312 1 97.06 6 ILE B O 1
ATOM 1567 N N . SER B 1 7 ? 3.494 21.812 23.109 1 96.56 7 SER B N 1
ATOM 1568 C CA . SER B 1 7 ? 4.289 20.938 23.969 1 96.56 7 SER B CA 1
ATOM 1569 C C . SER B 1 7 ? 4.293 19.5 23.438 1 96.56 7 SER B C 1
ATOM 1571 O O . SER B 1 7 ? 5.336 18.844 23.422 1 96.56 7 SER B O 1
ATOM 1573 N N . GLU B 1 8 ? 3.211 19.016 22.984 1 96.44 8 GLU B N 1
ATOM 1574 C CA . GLU B 1 8 ? 3.109 17.672 22.422 1 96.44 8 GLU B CA 1
ATOM 1575 C C . GLU B 1 8 ? 3.936 17.547 21.141 1 96.44 8 GLU B C 1
ATOM 1577 O O . GLU B 1 8 ? 4.621 16.547 20.922 1 96.44 8 GLU B O 1
ATOM 1582 N N . LEU B 1 9 ? 3.865 18.562 20.312 1 97.94 9 LEU B N 1
ATOM 1583 C CA . LEU B 1 9 ? 4.59 18.562 19.047 1 97.94 9 LEU B CA 1
ATOM 1584 C C . LEU B 1 9 ? 6.098 18.547 19.281 1 97.94 9 LEU B C 1
ATOM 1586 O O . LEU B 1 9 ? 6.832 17.875 18.578 1 97.94 9 LEU B O 1
ATOM 1590 N N . LYS B 1 10 ? 6.527 19.281 20.297 1 97.19 10 LYS B N 1
ATOM 1591 C CA . LYS B 1 10 ? 7.953 19.344 20.594 1 97.19 10 LYS B CA 1
ATOM 1592 C C . LYS B 1 10 ? 8.445 18.031 21.219 1 97.19 10 LYS B C 1
ATOM 1594 O O . LYS B 1 10 ? 9.57 17.609 20.953 1 97.19 10 LYS B O 1
ATOM 1599 N N . LYS B 1 11 ? 7.605 17.453 21.938 1 96.38 11 LYS B N 1
ATOM 1600 C CA . LYS B 1 11 ? 7.973 16.219 22.625 1 96.38 11 LYS B CA 1
ATOM 1601 C C . LYS B 1 11 ? 8.375 15.125 21.641 1 96.38 11 LYS B C 1
ATOM 1603 O O . LYS B 1 11 ? 9.352 14.414 21.859 1 96.38 11 LYS B O 1
ATOM 1608 N N . ASP B 1 12 ? 7.609 15.055 20.562 1 95.69 12 ASP B N 1
ATOM 1609 C CA . ASP B 1 12 ? 7.879 14.031 19.562 1 95.69 12 ASP B CA 1
ATOM 1610 C C . ASP B 1 12 ? 8.688 14.602 18.391 1 95.69 12 ASP B C 1
ATOM 1612 O O . ASP B 1 12 ? 8.727 14.023 17.312 1 95.69 12 ASP B O 1
ATOM 1616 N N . ARG B 1 13 ? 9.18 15.773 18.516 1 94.25 13 ARG B N 1
ATOM 1617 C CA . ARG B 1 13 ? 10.07 16.438 17.578 1 94.25 13 ARG B CA 1
ATOM 1618 C C . ARG B 1 13 ? 9.367 16.672 16.234 1 94.25 13 ARG B C 1
ATOM 1620 O O . ARG B 1 13 ? 10.008 16.641 15.18 1 94.25 13 ARG B O 1
ATOM 1627 N N . ILE B 1 14 ? 8.109 16.719 16.328 1 96 14 ILE B N 1
ATOM 1628 C CA . ILE B 1 14 ? 7.395 17.219 15.172 1 96 14 ILE B CA 1
ATOM 1629 C C . ILE B 1 14 ? 7.883 18.625 14.82 1 96 14 ILE B C 1
ATOM 1631 O O . ILE B 1 14 ? 8.031 18.969 13.648 1 96 14 ILE B O 1
ATOM 1635 N N . ILE B 1 15 ? 8.008 19.312 15.898 1 95.31 15 ILE B N 1
ATOM 1636 C CA . ILE B 1 15 ? 8.797 20.547 15.82 1 95.31 15 ILE B CA 1
ATOM 1637 C C . ILE B 1 15 ? 10.219 20.266 16.297 1 95.31 15 ILE B C 1
ATOM 1639 O O . ILE B 1 15 ? 10.43 19.859 17.438 1 95.31 15 ILE B O 1
ATOM 1643 N N . PRO B 1 16 ? 11.117 20.406 15.438 1 92.94 16 PRO B N 1
ATOM 1644 C CA . PRO B 1 16 ? 11.172 21.188 14.188 1 92.94 16 PRO B CA 1
ATOM 1645 C C . PRO B 1 16 ? 11.133 20.297 12.945 1 92.94 16 PRO B C 1
ATOM 1647 O O . PRO B 1 16 ? 11.242 20.797 11.82 1 92.94 16 PRO B O 1
ATOM 1650 N N . HIS B 1 17 ? 10.953 19.047 13.047 1 90.62 17 HIS B N 1
ATOM 1651 C CA . HIS B 1 17 ? 11.211 18.141 11.93 1 90.62 17 HIS B CA 1
ATOM 1652 C C . HIS B 1 17 ? 10.133 18.266 10.867 1 90.62 17 HIS B C 1
ATOM 1654 O O . HIS B 1 17 ? 10.422 18.156 9.672 1 90.62 17 HIS B O 1
ATOM 1660 N N . VAL B 1 18 ? 8.867 18.438 11.273 1 93 18 VAL B N 1
ATOM 1661 C CA . VAL B 1 18 ? 7.762 18.547 10.336 1 93 18 VAL B CA 1
ATOM 1662 C C . VAL B 1 18 ? 7.395 20.016 10.133 1 93 18 VAL B C 1
ATOM 1664 O O . VAL B 1 18 ? 7.262 20.469 9 1 93 18 VAL B O 1
ATOM 1667 N N . PHE B 1 19 ? 7.312 20.688 11.266 1 95.19 19 PHE B N 1
ATOM 1668 C CA . PHE B 1 19 ? 7.129 22.141 11.258 1 95.19 19 PHE B CA 1
ATOM 1669 C C . PHE B 1 19 ? 8.383 22.844 11.758 1 95.19 19 PHE B C 1
ATOM 1671 O O . PHE B 1 19 ? 8.891 22.531 12.836 1 95.19 19 PHE B O 1
ATOM 1678 N N . PRO B 1 20 ? 8.797 23.828 11.047 1 93.81 20 PRO B N 1
ATOM 1679 C CA . PRO B 1 20 ? 10.109 24.406 11.352 1 93.81 20 PRO B CA 1
ATOM 1680 C C . PRO B 1 20 ? 10.125 25.188 12.664 1 93.81 20 PRO B C 1
ATOM 1682 O O . PRO B 1 20 ? 11.188 25.359 13.266 1 93.81 20 PRO B O 1
ATOM 1685 N N . ASN B 1 21 ? 8.969 25.703 13.109 1 95 21 ASN B N 1
ATOM 1686 C CA . ASN B 1 21 ? 8.906 26.484 14.336 1 95 21 ASN B CA 1
ATOM 1687 C C . ASN B 1 21 ? 7.531 26.406 14.992 1 95 21 ASN B C 1
ATOM 1689 O O . ASN B 1 21 ? 6.645 25.703 14.492 1 95 21 ASN B O 1
ATOM 1693 N N . ASP B 1 22 ? 7.426 27.078 16.109 1 95.94 22 ASP B N 1
ATOM 1694 C CA . ASP B 1 22 ? 6.215 26.938 16.906 1 95.94 22 ASP B CA 1
ATOM 1695 C C . ASP B 1 22 ? 5.172 27.984 16.5 1 95.94 22 ASP B C 1
ATOM 1697 O O . ASP B 1 22 ? 4.215 28.234 17.25 1 95.94 22 ASP B O 1
ATOM 1701 N N . LYS B 1 23 ? 5.289 28.531 15.32 1 95.56 23 LYS B N 1
ATOM 1702 C CA . LYS B 1 23 ? 4.328 29.531 14.852 1 95.56 23 LYS B CA 1
ATOM 1703 C C . LYS B 1 23 ? 3.182 28.875 14.086 1 95.56 23 LYS B C 1
ATOM 1705 O O . LYS B 1 23 ? 2.283 29.562 13.602 1 95.56 23 LYS B O 1
ATOM 1710 N N . ILE B 1 24 ? 3.129 27.609 14.008 1 95.69 24 ILE B N 1
ATOM 1711 C CA . ILE B 1 24 ? 2.07 26.875 13.32 1 95.69 24 ILE B CA 1
ATOM 1712 C C . ILE B 1 24 ? 0.736 27.109 14.023 1 95.69 24 ILE B C 1
ATOM 1714 O O . ILE B 1 24 ? 0.667 27.109 15.258 1 95.69 24 ILE B O 1
ATOM 1718 N N . ASP B 1 25 ? -0.271 27.406 13.266 1 95.19 25 ASP B N 1
ATOM 1719 C CA . ASP B 1 25 ? -1.599 27.719 13.789 1 95.19 25 ASP B CA 1
ATOM 1720 C C . ASP B 1 25 ? -2.6 26.625 13.422 1 95.19 25 ASP B C 1
ATOM 1722 O O . ASP B 1 25 ? -3.367 26.766 12.469 1 95.19 25 ASP B O 1
ATOM 1726 N N . LEU B 1 26 ? -2.688 25.578 14.195 1 97.69 26 LEU B N 1
ATOM 1727 C CA . LEU B 1 26 ? -3.604 24.453 13.992 1 97.69 26 LEU B CA 1
ATOM 1728 C C . LEU B 1 26 ? -4.957 24.734 14.633 1 97.69 26 LEU B C 1
ATOM 1730 O O . LEU B 1 26 ? -5.031 25.109 15.805 1 97.69 26 LEU B O 1
ATOM 1734 N N . ASN B 1 27 ? -5.98 24.625 13.852 1 97.12 27 ASN B N 1
ATOM 1735 C CA . ASN B 1 27 ? -7.293 24.953 14.406 1 97.12 27 ASN B CA 1
ATOM 1736 C C . ASN B 1 27 ? -8.359 23.969 13.922 1 97.12 27 ASN B C 1
ATOM 1738 O O . ASN B 1 27 ? -9.539 24.125 14.219 1 97.12 27 ASN B O 1
ATOM 1742 N N . VAL B 1 28 ? -8.031 22.953 13.164 1 97.56 28 VAL B N 1
ATOM 1743 C CA . VAL B 1 28 ? -8.945 21.891 12.727 1 97.56 28 VAL B CA 1
ATOM 1744 C C . VAL B 1 28 ? -8.539 20.562 13.359 1 97.56 28 VAL B C 1
ATOM 1746 O O . VAL B 1 28 ? -7.402 20.109 13.188 1 97.56 28 VAL B O 1
ATOM 1749 N N . ASP B 1 29 ? -9.43 19.984 14.047 1 97.44 29 ASP B N 1
ATOM 1750 C CA . ASP B 1 29 ? -9.18 18.656 14.617 1 97.44 29 ASP B CA 1
ATOM 1751 C C . ASP B 1 29 ? -9.289 17.578 13.547 1 97.44 29 ASP B C 1
ATOM 1753 O O . ASP B 1 29 ? -10.195 17.609 12.711 1 97.44 29 ASP B O 1
ATOM 1757 N N . LEU B 1 30 ? -8.398 16.672 13.625 1 96.38 30 LEU B N 1
ATOM 1758 C CA . LEU B 1 30 ? -8.359 15.562 12.68 1 96.38 30 LEU B CA 1
ATOM 1759 C C . LEU B 1 30 ? -8.539 14.227 13.406 1 96.38 30 LEU B C 1
ATOM 1761 O O . LEU B 1 30 ? -7.773 13.906 14.312 1 96.38 30 LEU B O 1
ATOM 1765 N N . PHE B 1 31 ? -9.516 13.523 12.984 1 96.44 31 PHE B N 1
ATOM 1766 C CA . PHE B 1 31 ? -9.742 12.18 13.492 1 96.44 31 PHE B CA 1
ATOM 1767 C C . PHE B 1 31 ? -9.539 11.141 12.391 1 96.44 31 PHE B C 1
ATOM 1769 O O . PHE B 1 31 ? -10.219 11.18 11.367 1 96.44 31 PHE B O 1
ATOM 1776 N N . ILE B 1 32 ? -8.594 10.266 12.602 1 97.38 32 ILE B N 1
ATOM 1777 C CA . ILE B 1 32 ? -8.266 9.266 11.586 1 97.38 32 ILE B CA 1
ATOM 1778 C C . ILE B 1 32 ? -8.391 7.867 12.188 1 97.38 32 ILE B C 1
ATOM 1780 O O . ILE B 1 32 ? -7.848 7.594 13.258 1 97.38 32 ILE B O 1
ATOM 1784 N N . SER B 1 33 ? -9.031 7.008 11.5 1 96.25 33 SER B N 1
ATOM 1785 C CA . SER B 1 33 ? -9.148 5.617 11.922 1 96.25 33 SER B CA 1
ATOM 1786 C C . SER B 1 33 ? -8.859 4.66 10.773 1 96.25 33 SER B C 1
ATOM 1788 O O . SER B 1 33 ? -9.477 4.754 9.711 1 96.25 33 SER B O 1
ATOM 1790 N N . PHE B 1 34 ? -7.914 3.826 11.008 1 94.75 34 PHE B N 1
ATOM 1791 C CA . PHE B 1 34 ? -7.652 2.738 10.078 1 94.75 34 PHE B CA 1
ATOM 1792 C C . PHE B 1 34 ? -8.602 1.572 10.328 1 94.75 34 PHE B C 1
ATOM 1794 O O . PHE B 1 34 ? -9.539 1.686 11.117 1 94.75 34 PHE B O 1
ATOM 1801 N N . LYS B 1 35 ? -8.398 0.534 9.57 1 84.75 35 LYS B N 1
ATOM 1802 C CA . LYS B 1 35 ? -9.203 -0.673 9.727 1 84.75 35 LYS B CA 1
ATOM 1803 C C . LYS B 1 35 ? -9.164 -1.175 11.172 1 84.75 35 LYS B C 1
ATOM 1805 O O . LYS B 1 35 ? -8.188 -0.943 11.883 1 84.75 35 LYS B O 1
ATOM 1810 N N . ALA B 1 36 ? -10.18 -1.872 11.594 1 82.06 36 ALA B N 1
ATOM 1811 C CA . ALA B 1 36 ? -10.32 -2.502 12.906 1 82.06 36 ALA B CA 1
ATOM 1812 C C . ALA B 1 36 ? -10.305 -1.46 14.023 1 82.06 36 ALA B C 1
ATOM 1814 O O . ALA B 1 36 ? -9.891 -1.754 15.148 1 82.06 36 ALA B O 1
ATOM 1815 N N . GLY B 1 37 ? -10.508 -0.175 13.664 1 83.69 37 GLY B N 1
ATOM 1816 C CA . GLY B 1 37 ? -10.672 0.872 14.656 1 83.69 37 GLY B CA 1
ATOM 1817 C C . GLY B 1 37 ? -9.352 1.414 15.18 1 83.69 37 GLY B C 1
ATOM 1818 O O . GLY B 1 37 ? -9.312 2.078 16.219 1 83.69 37 GLY B O 1
ATOM 1819 N N . LYS B 1 38 ? -8.258 1.165 14.508 1 92.69 38 LYS B N 1
ATOM 1820 C CA . LYS B 1 38 ? -6.965 1.725 14.906 1 92.69 38 LYS B CA 1
ATOM 1821 C C . LYS B 1 38 ? -6.926 3.232 14.68 1 92.69 38 LYS B C 1
ATOM 1823 O O . LYS B 1 38 ? -6.797 3.691 13.539 1 92.69 38 LYS B O 1
ATOM 1828 N N . GLU B 1 39 ? -6.883 3.91 15.742 1 96.56 39 GLU B N 1
ATOM 1829 C CA . GLU B 1 39 ? -7.008 5.363 15.656 1 96.56 39 GLU B CA 1
ATOM 1830 C C . GLU B 1 39 ? -5.648 6.043 15.773 1 96.56 39 GLU B C 1
ATOM 1832 O O . GLU B 1 39 ? -4.812 5.637 16.594 1 96.56 39 GLU B O 1
ATOM 1837 N N . VAL B 1 40 ? -5.457 7.012 14.984 1 97.88 40 VAL B N 1
ATOM 1838 C CA . VAL B 1 40 ? -4.297 7.891 15.102 1 97.88 40 VAL B CA 1
ATOM 1839 C C . VAL B 1 40 ? -4.539 8.93 16.188 1 97.88 40 VAL B C 1
ATOM 1841 O O . VAL B 1 40 ? -5.555 9.633 16.172 1 97.88 40 VAL B O 1
ATOM 1844 N N . ASN B 1 41 ? -3.604 9.016 17.109 1 97.56 41 ASN B N 1
ATOM 1845 C CA . ASN B 1 41 ? -3.82 9.906 18.25 1 97.56 41 ASN B CA 1
ATOM 1846 C C . ASN B 1 41 ? -2.5 10.422 18.812 1 97.56 41 ASN B C 1
ATOM 1848 O O . ASN B 1 41 ? -1.927 9.805 19.719 1 97.56 41 ASN B O 1
ATOM 1852 N N . HIS B 1 42 ? -2.09 11.516 18.391 1 97.56 42 HIS B N 1
ATOM 1853 C CA . HIS B 1 42 ? -0.994 12.32 18.922 1 97.56 42 HIS B CA 1
ATOM 1854 C C . HIS B 1 42 ? 0.209 11.453 19.266 1 97.56 42 HIS B C 1
ATOM 1856 O O . HIS B 1 42 ? 0.727 11.531 20.391 1 97.56 42 HIS B O 1
ATOM 1862 N N . GLY B 1 43 ? 0.551 10.625 18.406 1 97.62 43 GLY B N 1
ATOM 1863 C CA . GLY B 1 43 ? 1.826 9.945 18.531 1 97.62 43 GLY B CA 1
ATOM 1864 C C . GLY B 1 43 ? 1.694 8.547 19.125 1 97.62 43 GLY B C 1
ATOM 1865 O O . GLY B 1 43 ? 2.699 7.898 19.422 1 97.62 43 GLY B O 1
ATOM 1866 N N . ASN B 1 44 ? 0.492 8.047 19.328 1 97.69 44 ASN B N 1
ATOM 1867 C CA . ASN B 1 44 ? 0.348 6.676 19.812 1 97.69 44 ASN B CA 1
ATOM 1868 C C . ASN B 1 44 ? 0.993 5.68 18.844 1 97.69 44 ASN B C 1
ATOM 1870 O O . ASN B 1 44 ? 1.181 5.98 17.672 1 97.69 44 ASN B O 1
ATOM 1874 N N . VAL B 1 45 ? 1.356 4.523 19.406 1 97.25 45 VAL B N 1
ATOM 1875 C CA . VAL B 1 45 ? 1.991 3.484 18.594 1 97.25 45 VAL B CA 1
ATOM 1876 C C . VAL B 1 45 ? 0.923 2.58 17.984 1 97.25 45 VAL B C 1
ATOM 1878 O O . VAL B 1 45 ? 0.034 2.094 18.688 1 97.25 45 VAL B O 1
ATOM 1881 N N . LEU B 1 46 ? 0.928 2.436 16.703 1 96.19 46 LEU B N 1
ATOM 1882 C CA . LEU B 1 46 ? 0.028 1.534 15.992 1 96.19 46 LEU B CA 1
ATOM 1883 C C . LEU B 1 46 ? 0.802 0.386 15.352 1 96.19 46 LEU B C 1
ATOM 1885 O O . LEU B 1 46 ? 1.931 0.573 14.891 1 96.19 46 LEU B O 1
ATOM 1889 N N . ASP B 1 47 ? 0.154 -0.768 15.359 1 92.25 47 ASP B N 1
ATOM 1890 C CA . ASP B 1 47 ? 0.658 -1.867 14.539 1 92.25 47 ASP B CA 1
ATOM 1891 C C . ASP B 1 47 ? 0.546 -1.539 13.047 1 92.25 47 ASP B C 1
ATOM 1893 O O . ASP B 1 47 ? -0.428 -0.92 12.617 1 92.25 47 ASP B O 1
ATOM 1897 N N . ILE B 1 48 ? 1.522 -1.969 12.328 1 93.25 48 ILE B N 1
ATOM 1898 C CA . ILE B 1 48 ? 1.542 -1.681 10.898 1 93.25 48 ILE B CA 1
ATOM 1899 C C . ILE B 1 48 ? 0.389 -2.408 10.211 1 93.25 48 ILE B C 1
ATOM 1901 O O . ILE B 1 48 ? -0.075 -1.985 9.148 1 93.25 48 ILE B O 1
ATOM 1905 N N . ALA B 1 49 ? -0.043 -3.551 10.812 1 89.62 49 ALA B N 1
ATOM 1906 C CA . ALA B 1 49 ? -1.17 -4.293 10.258 1 89.62 49 ALA B CA 1
ATOM 1907 C C . ALA B 1 49 ? -2.404 -3.406 10.133 1 89.62 49 ALA B C 1
ATOM 1909 O O . ALA B 1 49 ? -2.76 -2.688 11.07 1 89.62 49 ALA B O 1
ATOM 1910 N N . GLY B 1 50 ? -2.986 -3.408 8.945 1 87.88 50 GLY B N 1
ATOM 1911 C CA . GLY B 1 50 ? -4.184 -2.611 8.711 1 87.88 50 GLY B CA 1
ATOM 1912 C C . GLY B 1 50 ? -3.889 -1.267 8.078 1 87.88 50 GLY B C 1
ATOM 1913 O O . GLY B 1 50 ? -4.809 -0.531 7.715 1 87.88 50 GLY B O 1
ATOM 1914 N N . THR B 1 51 ? -2.623 -0.904 7.941 1 94 51 THR B N 1
ATOM 1915 C CA . THR B 1 51 ? -2.27 0.398 7.391 1 94 51 THR B CA 1
ATOM 1916 C C . THR B 1 51 ? -1.901 0.278 5.914 1 94 51 THR B C 1
ATOM 1918 O O . THR B 1 51 ? -1.488 1.258 5.289 1 94 51 THR B O 1
ATOM 1921 N N . GLY B 1 52 ? -2.012 -0.866 5.398 1 91.81 52 GLY B N 1
ATOM 1922 C CA . GLY B 1 52 ? -1.707 -1.081 3.994 1 91.81 52 GLY B CA 1
ATOM 1923 C C . GLY B 1 52 ? -2.691 -0.405 3.059 1 91.81 52 GLY B C 1
ATOM 1924 O O . GLY B 1 52 ? -2.373 -0.139 1.897 1 91.81 52 GLY B O 1
ATOM 1925 N N . SER B 1 53 ? -3.877 -0.22 3.564 1 91.25 53 SER B N 1
ATOM 1926 C CA . SER B 1 53 ? -4.926 0.459 2.807 1 91.25 53 SER B CA 1
ATOM 1927 C C . SER B 1 53 ? -5.289 1.796 3.445 1 91.25 53 SER B C 1
ATOM 1929 O O . SER B 1 53 ? -4.98 2.037 4.613 1 91.25 53 SER B O 1
ATOM 1931 N N . VAL B 1 54 ? -5.945 2.566 2.732 1 93.62 54 VAL B N 1
ATOM 1932 C CA . VAL B 1 54 ? -6.34 3.898 3.18 1 93.62 54 VAL B CA 1
ATOM 1933 C C . VAL B 1 54 ? -7.105 3.795 4.496 1 93.62 54 VAL B C 1
ATOM 1935 O O . VAL B 1 54 ? -7.77 2.787 4.762 1 93.62 54 VAL B O 1
ATOM 1938 N N . PRO B 1 55 ? -6.988 4.848 5.379 1 95.06 55 PRO B N 1
ATOM 1939 C CA . PRO B 1 55 ? -7.844 4.867 6.57 1 95.06 55 PRO B CA 1
ATOM 1940 C C . PRO B 1 55 ? -9.328 4.738 6.234 1 95.06 55 PRO B C 1
ATOM 1942 O O . PRO B 1 55 ? -9.781 5.285 5.227 1 95.06 55 PRO B O 1
ATOM 1945 N N . ARG B 1 56 ? -10.023 4.07 7.07 1 91.56 56 ARG B N 1
ATOM 1946 C CA . ARG B 1 56 ? -11.453 3.859 6.863 1 91.56 56 ARG B CA 1
ATOM 1947 C C . ARG B 1 56 ? -12.219 5.172 6.984 1 91.56 56 ARG B C 1
ATOM 1949 O O . ARG B 1 56 ? -13.164 5.414 6.23 1 91.56 56 ARG B O 1
ATOM 1956 N N . ASN B 1 57 ? -11.75 5.93 7.957 1 93.25 57 ASN B N 1
ATOM 1957 C CA . ASN B 1 57 ? -12.461 7.176 8.219 1 93.25 57 ASN B CA 1
ATOM 1958 C C . ASN B 1 57 ? -11.508 8.297 8.625 1 93.25 57 ASN B C 1
ATOM 1960 O O . ASN B 1 57 ? -10.594 8.078 9.414 1 93.25 57 ASN B O 1
ATOM 1964 N N . ILE B 1 58 ? -11.734 9.438 8.008 1 95.81 58 ILE B N 1
ATOM 1965 C CA . ILE B 1 58 ? -11.094 10.672 8.438 1 95.81 58 ILE B CA 1
ATOM 1966 C C . ILE B 1 58 ? -12.141 11.758 8.648 1 95.81 58 ILE B C 1
ATOM 1968 O O . ILE B 1 58 ? -12.961 12.016 7.762 1 95.81 58 ILE B O 1
ATOM 1972 N N . LYS B 1 59 ? -12.125 12.32 9.805 1 96.19 59 LYS B N 1
ATOM 1973 C CA . LYS B 1 59 ? -13.086 13.375 10.133 1 96.19 59 LYS B CA 1
ATOM 1974 C C . LYS B 1 59 ? -12.375 14.672 10.492 1 96.19 59 LYS B C 1
ATOM 1976 O O . LYS B 1 59 ? -11.297 14.648 11.086 1 96.19 59 LYS B O 1
ATOM 1981 N N . PHE B 1 60 ? -13.016 15.695 10.141 1 96.75 60 PHE B N 1
ATOM 1982 C CA . PHE B 1 60 ? -12.547 17.047 10.438 1 96.75 60 PHE B CA 1
ATOM 1983 C C . PHE B 1 60 ? -13.539 17.766 11.344 1 96.75 60 PHE B C 1
ATOM 1985 O O . PHE B 1 60 ? -14.75 17.609 11.195 1 96.75 60 PHE B O 1
ATOM 1992 N N . SER B 1 61 ? -13.047 18.516 12.227 1 97.12 61 SER B N 1
ATOM 1993 C CA . SER B 1 61 ? -13.922 19.188 13.18 1 97.12 61 SER B CA 1
ATOM 1994 C C . SER B 1 61 ? -14.742 20.266 12.508 1 97.12 61 SER B C 1
ATOM 1996 O O . SER B 1 61 ? -15.758 20.719 13.055 1 97.12 61 SER B O 1
ATOM 1998 N N . GLU B 1 62 ? -14.289 20.781 11.359 1 95.75 62 GLU B N 1
ATOM 1999 C CA . GLU B 1 62 ? -15.016 21.797 10.609 1 95.75 62 GLU B CA 1
ATOM 2000 C C . GLU B 1 62 ? -14.82 21.625 9.109 1 95.75 62 GLU B C 1
ATOM 2002 O O . GLU B 1 62 ? -13.914 20.922 8.672 1 95.75 62 GLU B O 1
ATOM 2007 N N . GLU B 1 63 ? -15.664 22.25 8.359 1 96.56 63 GLU B N 1
ATOM 2008 C CA . GLU B 1 63 ? -15.516 22.328 6.91 1 96.56 63 GLU B CA 1
ATOM 2009 C C . GLU B 1 63 ? -14.617 23.484 6.504 1 96.56 63 GLU B C 1
ATOM 2011 O O . GLU B 1 63 ? -14.445 24.438 7.262 1 96.56 63 GLU B O 1
ATOM 2016 N N . PRO B 1 64 ? -14.016 23.312 5.371 1 97.31 64 PRO B N 1
ATOM 2017 C CA . PRO B 1 64 ? -13.273 24.484 4.895 1 97.31 64 PRO B CA 1
ATOM 2018 C C . PRO B 1 64 ? -14.172 25.672 4.609 1 97.31 64 PRO B C 1
ATOM 2020 O O . PRO B 1 64 ? -15.367 25.516 4.336 1 97.31 64 PRO B O 1
ATOM 2023 N N . PRO B 1 65 ? -13.648 26.875 4.691 1 97.25 65 PRO B N 1
ATOM 2024 C CA . PRO B 1 65 ? -14.445 28.062 4.344 1 97.25 65 PRO B CA 1
ATOM 2025 C C . PRO B 1 65 ? -14.812 28.109 2.863 1 97.25 65 PRO B C 1
ATOM 2027 O O . PRO B 1 65 ? -14.211 27.391 2.051 1 97.25 65 PRO B O 1
ATOM 2030 N N . ASP B 1 66 ? -15.781 28.875 2.535 1 97.44 66 ASP B N 1
ATOM 2031 C CA . ASP B 1 66 ? -16.219 29.031 1.153 1 97.44 66 ASP B CA 1
ATOM 2032 C C . ASP B 1 66 ? -15.055 29.391 0.238 1 97.44 66 ASP B C 1
ATOM 2034 O O . ASP B 1 66 ? -14.227 30.219 0.586 1 97.44 66 ASP B O 1
ATOM 2038 N N . GLY B 1 67 ? -14.992 28.703 -0.865 1 97.44 67 GLY B N 1
ATOM 2039 C CA . GLY B 1 67 ? -13.961 28.984 -1.851 1 97.44 67 GLY B CA 1
ATOM 2040 C C . GLY B 1 67 ? -12.68 28.203 -1.611 1 97.44 67 GLY B C 1
ATOM 2041 O O . GLY B 1 67 ? -11.758 28.25 -2.424 1 97.44 67 GLY B O 1
ATOM 2042 N N . TYR B 1 68 ? -12.656 27.516 -0.483 1 97.81 68 TYR B N 1
ATOM 2043 C CA . TYR B 1 68 ? -11.477 26.734 -0.139 1 97.81 68 TYR B CA 1
ATOM 2044 C C . TYR B 1 68 ? -11.812 25.266 -0.021 1 97.81 68 TYR B C 1
ATOM 2046 O O . TYR B 1 68 ? -12.984 24.875 0.013 1 97.81 68 TYR B O 1
ATOM 2054 N N . CYS B 1 69 ? -10.789 24.438 -0.052 1 98.12 69 CYS B N 1
ATOM 2055 C CA . CYS B 1 69 ? -10.891 23.016 0.237 1 98.12 69 CYS B CA 1
ATOM 2056 C C . CYS B 1 69 ? -9.672 22.531 1.002 1 98.12 69 CYS B C 1
ATOM 2058 O O . CYS B 1 69 ? -8.68 23.25 1.117 1 98.12 69 CYS B O 1
ATOM 2060 N N . PHE B 1 70 ? -9.797 21.422 1.562 1 97.94 70 PHE B N 1
ATOM 2061 C CA . PHE B 1 70 ? -8.664 20.812 2.26 1 97.94 70 PHE B CA 1
ATOM 2062 C C . PHE B 1 70 ? -7.789 20.031 1.295 1 97.94 70 PHE B C 1
ATOM 2064 O O . PHE B 1 70 ? -8.289 19.453 0.329 1 97.94 70 PHE B O 1
ATOM 2071 N N . VAL B 1 71 ? -6.551 20.031 1.526 1 97.88 71 VAL B N 1
ATOM 2072 C CA . VAL B 1 71 ? -5.605 19.047 1.017 1 97.88 71 VAL B CA 1
ATOM 2073 C C . VAL B 1 71 ? -5.066 18.203 2.17 1 97.88 71 VAL B C 1
ATOM 2075 O O . VAL B 1 71 ? -4.598 18.734 3.176 1 97.88 71 VAL B O 1
ATOM 2078 N N . LEU B 1 72 ? -5.184 16.953 2.053 1 97.75 72 LEU B N 1
ATOM 2079 C CA . LEU B 1 72 ? -4.664 16.016 3.039 1 97.75 72 LEU B CA 1
ATOM 2080 C C . LEU B 1 72 ? -3.35 15.406 2.568 1 97.75 72 LEU B C 1
ATOM 2082 O O . LEU B 1 72 ? -3.268 14.883 1.454 1 97.75 72 LEU B O 1
ATOM 2086 N N . PHE B 1 73 ? -2.336 15.508 3.4 1 97.31 73 PHE B N 1
ATOM 2087 C CA . PHE B 1 73 ? -1.052 14.852 3.186 1 97.31 73 PHE B CA 1
ATOM 2088 C C . PHE B 1 73 ? -0.811 13.773 4.238 1 97.31 73 PHE B C 1
ATOM 2090 O O . PHE B 1 73 ? -0.999 14.016 5.434 1 97.31 73 PHE B O 1
ATOM 2097 N N . MET B 1 74 ? -0.452 12.617 3.826 1 97.5 74 MET B N 1
ATOM 2098 C CA . MET B 1 74 ? 0.118 11.609 4.715 1 97.5 74 MET B CA 1
ATOM 2099 C C . MET B 1 74 ? 1.599 11.398 4.418 1 97.5 74 MET B C 1
ATOM 2101 O O . MET B 1 74 ? 1.963 10.969 3.322 1 97.5 74 MET B O 1
ATOM 2105 N N . VAL B 1 75 ? 2.469 11.648 5.414 1 95.94 75 VAL B N 1
ATOM 2106 C CA . VAL B 1 75 ? 3.9 11.641 5.129 1 95.94 75 VAL B CA 1
ATOM 2107 C C . VAL B 1 75 ? 4.652 10.945 6.262 1 95.94 75 VAL B C 1
ATOM 2109 O O . VAL B 1 75 ? 4.129 10.812 7.371 1 95.94 75 VAL B O 1
ATOM 2112 N N . ASP B 1 76 ? 5.766 10.492 5.961 1 95.44 76 ASP B N 1
ATOM 2113 C CA . ASP B 1 76 ? 6.758 9.969 6.895 1 95.44 76 ASP B CA 1
ATOM 2114 C C . ASP B 1 76 ? 8.016 10.836 6.906 1 95.44 76 ASP B C 1
ATOM 2116 O O . ASP B 1 76 ? 8.867 10.719 6.023 1 95.44 76 ASP B O 1
ATOM 2120 N N . PRO B 1 77 ? 8.156 11.695 7.898 1 93.12 77 PRO B N 1
ATOM 2121 C CA . PRO B 1 77 ? 9.344 12.555 7.953 1 93.12 77 PRO B CA 1
ATOM 2122 C C . PRO B 1 77 ? 10.602 11.789 8.359 1 93.12 77 PRO B C 1
ATOM 2124 O O . PRO B 1 77 ? 11.703 12.336 8.289 1 93.12 77 PRO B O 1
ATOM 2127 N N . ASP B 1 78 ? 10.445 10.594 8.727 1 93.25 78 ASP B N 1
ATOM 2128 C CA . ASP B 1 78 ? 11.555 9.812 9.281 1 93.25 78 ASP B CA 1
ATOM 2129 C C . ASP B 1 78 ? 12.172 8.906 8.211 1 93.25 78 ASP B C 1
ATOM 2131 O O . ASP B 1 78 ? 13.172 8.234 8.469 1 93.25 78 ASP B O 1
ATOM 2135 N N . TYR B 1 79 ? 11.508 8.859 7.086 1 89.88 79 TYR B N 1
ATOM 2136 C CA . TYR B 1 79 ? 12.016 8.016 6.012 1 89.88 79 TYR B CA 1
ATOM 2137 C C . TYR B 1 79 ? 13.438 8.414 5.629 1 89.88 79 TYR B C 1
ATOM 2139 O O . TYR B 1 79 ? 13.727 9.602 5.469 1 89.88 79 TYR B O 1
ATOM 2147 N N . PRO B 1 80 ? 14.422 7.586 5.441 1 87.44 80 PRO B N 1
ATOM 2148 C CA . PRO B 1 80 ? 14.273 6.133 5.512 1 87.44 80 PRO B CA 1
ATOM 2149 C C . PRO B 1 80 ? 14.477 5.586 6.926 1 87.44 80 PRO B C 1
ATOM 2151 O O . PRO B 1 80 ? 14.188 4.414 7.184 1 87.44 80 PRO B O 1
ATOM 2154 N N . SER B 1 81 ? 14.977 6.492 7.836 1 90.56 81 SER B N 1
ATOM 2155 C CA . SER B 1 81 ? 15.211 6 9.188 1 90.56 81 SER B CA 1
ATOM 2156 C C . SER B 1 81 ? 15.023 7.109 10.219 1 90.56 81 SER B C 1
ATOM 2158 O O . SER B 1 81 ? 15.547 8.211 10.055 1 90.56 81 SER B O 1
ATOM 2160 N N . ARG B 1 82 ? 14.32 6.746 11.219 1 90.06 82 ARG B N 1
ATOM 2161 C CA . ARG B 1 82 ? 14.125 7.676 12.328 1 90.06 82 ARG B CA 1
ATOM 2162 C C . ARG B 1 82 ? 15.453 7.977 13.023 1 90.06 82 ARG B C 1
ATOM 2164 O O . ARG B 1 82 ? 15.633 9.062 13.586 1 90.06 82 ARG B O 1
ATOM 2171 N N . LEU B 1 83 ? 16.344 7.09 12.93 1 87.56 83 LEU B N 1
ATOM 2172 C CA . LEU B 1 83 ? 17.625 7.211 13.617 1 87.56 83 LEU B CA 1
ATOM 2173 C C . LEU B 1 83 ? 18.562 8.141 12.859 1 87.56 83 LEU B C 1
ATOM 2175 O O . LEU B 1 83 ? 19.547 8.625 13.414 1 87.56 83 LEU B O 1
ATOM 2179 N N . ARG B 1 84 ? 18.312 8.344 11.562 1 79.62 84 ARG B N 1
ATOM 2180 C CA . ARG B 1 84 ? 19.078 9.266 10.719 1 79.62 84 ARG B CA 1
ATOM 2181 C C . ARG B 1 84 ? 18.141 10.141 9.891 1 79.62 84 ARG B C 1
ATOM 2183 O O . ARG B 1 84 ? 18.094 10.016 8.664 1 79.62 84 ARG B O 1
ATOM 2190 N N . PRO B 1 85 ? 17.516 10.945 10.609 1 64.25 85 PRO B N 1
ATOM 2191 C CA . PRO B 1 85 ? 16.516 11.711 9.867 1 64.25 85 PRO B CA 1
ATOM 2192 C C . PRO B 1 85 ? 17.141 12.695 8.883 1 64.25 85 PRO B C 1
ATOM 2194 O O . PRO B 1 85 ? 17.469 13.82 9.258 1 64.25 85 PRO B O 1
ATOM 2197 N N . ASP B 1 86 ? 17.703 12.172 7.82 1 62.09 86 ASP B N 1
ATOM 2198 C CA . ASP B 1 86 ? 18.359 13.031 6.84 1 62.09 86 ASP B CA 1
ATOM 2199 C C . ASP B 1 86 ? 17.344 13.945 6.148 1 62.09 86 ASP B C 1
ATOM 2201 O O . ASP B 1 86 ? 17.688 14.648 5.191 1 62.09 86 ASP B O 1
ATOM 2205 N N . GLY B 1 87 ? 16.297 14.102 6.836 1 60.28 87 GLY B N 1
ATOM 2206 C CA . GLY B 1 87 ? 15.383 15.18 6.496 1 60.28 87 GLY B CA 1
ATOM 2207 C C . GLY B 1 87 ? 14.594 14.914 5.23 1 60.28 87 GLY B C 1
ATOM 2208 O O . GLY B 1 87 ? 14.125 15.852 4.574 1 60.28 87 GLY B O 1
ATOM 2209 N N . LYS B 1 88 ? 14.328 13.648 4.887 1 75.62 88 LYS B N 1
ATOM 2210 C CA . LYS B 1 88 ? 13.547 13.477 3.664 1 75.62 88 LYS B CA 1
ATOM 2211 C C . LYS B 1 88 ? 12.195 12.828 3.957 1 75.62 88 LYS B C 1
ATOM 2213 O O . LYS B 1 88 ? 12.125 11.812 4.645 1 75.62 88 LYS B O 1
ATOM 2218 N N . GLU B 1 89 ? 11.148 13.664 3.58 1 88.81 89 GLU B N 1
ATOM 2219 C CA . GLU B 1 89 ? 9.797 13.148 3.789 1 88.81 89 GLU B CA 1
ATOM 2220 C C . GLU B 1 89 ? 9.391 12.188 2.678 1 88.81 89 GLU B C 1
ATOM 2222 O O . GLU B 1 89 ? 9.695 12.422 1.505 1 88.81 89 GLU B O 1
ATOM 2227 N N . TYR B 1 90 ? 8.953 11.094 3.068 1 91.94 90 TYR B N 1
ATOM 2228 C CA . TYR B 1 90 ? 8.266 10.211 2.131 1 91.94 90 TYR B CA 1
ATOM 2229 C C . TYR B 1 90 ? 6.77 10.492 2.117 1 91.94 90 TYR B C 1
ATOM 2231 O O . TYR B 1 90 ? 6.129 10.523 3.172 1 91.94 90 TYR B O 1
ATOM 2239 N N . ILE B 1 91 ? 6.242 10.719 1.004 1 94.31 91 ILE B N 1
ATOM 2240 C CA . ILE B 1 91 ? 4.824 11.062 0.916 1 94.31 91 ILE B CA 1
ATOM 2241 C C . ILE B 1 91 ? 4.016 9.812 0.577 1 94.31 91 ILE B C 1
ATOM 2243 O O . ILE B 1 91 ? 4.211 9.203 -0.477 1 94.31 91 ILE B O 1
ATOM 2247 N N . HIS B 1 92 ? 3.123 9.438 1.382 1 95.69 92 HIS B N 1
ATOM 2248 C CA . HIS B 1 92 ? 2.312 8.227 1.25 1 95.69 92 HIS B CA 1
ATOM 2249 C C . HIS B 1 92 ? 1.039 8.508 0.458 1 95.69 92 HIS B C 1
ATOM 2251 O O . HIS B 1 92 ? 0.574 7.652 -0.297 1 95.69 92 HIS B O 1
ATOM 2257 N N . TRP B 1 93 ? 0.534 9.719 0.64 1 96.31 93 TRP B N 1
ATOM 2258 C CA . TRP B 1 93 ? -0.824 9.945 0.158 1 96.31 93 TRP B CA 1
ATOM 2259 C C . TRP B 1 93 ? -1.134 11.438 0.089 1 96.31 93 TRP B C 1
ATOM 2261 O O . TRP B 1 93 ? -0.74 12.203 0.973 1 96.31 93 TRP B O 1
ATOM 2271 N N . VAL B 1 94 ? -1.847 11.859 -0.952 1 96.19 94 VAL B N 1
ATOM 2272 C CA . VAL B 1 94 ? -2.322 13.242 -1.049 1 96.19 94 VAL B CA 1
ATOM 2273 C C . VAL B 1 94 ? -3.715 13.266 -1.674 1 96.19 94 VAL B C 1
ATOM 2275 O O . VAL B 1 94 ? -3.916 12.75 -2.777 1 96.19 94 VAL B O 1
ATOM 2278 N N . VAL B 1 95 ? -4.645 13.812 -1.032 1 96.38 95 VAL B N 1
ATOM 2279 C CA . VAL B 1 95 ? -5.996 14.031 -1.537 1 96.38 95 VAL B CA 1
ATOM 2280 C C . VAL B 1 95 ? -6.348 15.508 -1.44 1 96.38 95 VAL B C 1
ATOM 2282 O O . VAL B 1 95 ? -6.141 16.141 -0.399 1 96.38 95 VAL B O 1
ATOM 2285 N N . SER B 1 96 ? -6.824 16.094 -2.5 1 96.88 96 SER B N 1
ATOM 2286 C CA . SER B 1 96 ? -7.211 17.5 -2.561 1 96.88 96 SER B CA 1
ATOM 2287 C C . SER B 1 96 ? -8.703 17.641 -2.855 1 96.88 96 SER B C 1
ATOM 2289 O O . SER B 1 96 ? -9.367 16.672 -3.211 1 96.88 96 SER B O 1
ATOM 2291 N N . GLY B 1 97 ? -9.227 18.781 -2.568 1 97 97 GLY B N 1
ATOM 2292 C CA . GLY B 1 97 ? -10.602 19.078 -2.926 1 97 97 GLY B CA 1
ATOM 2293 C C . GLY B 1 97 ? -11.602 18.625 -1.876 1 97 97 GLY B C 1
ATOM 2294 O O . GLY B 1 97 ? -12.781 18.453 -2.174 1 97 97 GLY B O 1
ATOM 2295 N N . ILE B 1 98 ? -11.172 18.391 -0.729 1 97 98 ILE B N 1
ATOM 2296 C CA . ILE B 1 98 ? -12.055 17.922 0.338 1 97 98 ILE B CA 1
ATOM 2297 C C . ILE B 1 98 ? -12.891 19.078 0.864 1 97 98 ILE B C 1
ATOM 2299 O O . ILE B 1 98 ? -12.352 20.047 1.397 1 97 98 ILE B O 1
ATOM 2303 N N . LYS B 1 99 ? -14.18 18.984 0.815 1 95.94 99 LYS B N 1
ATOM 2304 C CA . LYS B 1 99 ? -15.055 20.078 1.222 1 95.94 99 LYS B CA 1
ATOM 2305 C C . LYS B 1 99 ? -15.977 19.641 2.359 1 95.94 99 LYS B C 1
ATOM 2307 O O . LYS B 1 99 ? -16.656 20.484 2.959 1 95.94 99 LYS B O 1
ATOM 2312 N N . THR B 1 100 ? -15.945 18.328 2.594 1 92.31 100 THR B N 1
ATOM 2313 C CA . THR B 1 100 ? -16.844 17.781 3.607 1 92.31 100 THR B CA 1
ATOM 2314 C C . THR B 1 100 ? -16.109 17.594 4.93 1 92.31 100 THR B C 1
ATOM 2316 O O . THR B 1 100 ? -14.883 17.734 4.992 1 92.31 100 THR B O 1
ATOM 2319 N N . LYS B 1 101 ? -16.844 17.25 5.941 1 92.69 101 LYS B N 1
ATOM 2320 C CA . LYS B 1 101 ? -16.281 17.047 7.27 1 92.69 101 LYS B CA 1
ATOM 2321 C C . LYS B 1 101 ? -15.742 15.625 7.434 1 92.69 101 LYS B C 1
ATOM 2323 O O . LYS B 1 101 ? -15.172 15.289 8.469 1 92.69 101 LYS B O 1
ATOM 2328 N N . GLU B 1 102 ? -15.93 14.859 6.348 1 92.38 102 GLU B N 1
ATOM 2329 C CA . GLU B 1 102 ? -15.508 13.469 6.477 1 92.38 102 GLU B CA 1
ATOM 2330 C C . GLU B 1 102 ? -15.023 12.914 5.141 1 92.38 102 GLU B C 1
ATOM 2332 O O . GLU B 1 102 ? -15.547 13.273 4.082 1 92.38 102 GLU B O 1
ATOM 2337 N N . LEU B 1 103 ? -13.977 12.242 5.219 1 90.69 103 LEU B N 1
ATOM 2338 C CA . LEU B 1 103 ? -13.492 11.422 4.113 1 90.69 103 LEU B CA 1
ATOM 2339 C C . LEU B 1 103 ? -13.633 9.938 4.43 1 90.69 103 LEU B C 1
ATOM 2341 O O . LEU B 1 103 ? -13.008 9.438 5.367 1 90.69 103 LEU B O 1
ATOM 2345 N N . ILE B 1 104 ? -14.469 9.32 3.715 1 86.81 104 ILE B N 1
ATOM 2346 C CA . ILE B 1 104 ? -14.703 7.902 3.943 1 86.81 104 ILE B CA 1
ATOM 2347 C C . ILE B 1 104 ? -13.93 7.078 2.914 1 86.81 104 ILE B C 1
ATOM 2349 O O . ILE B 1 104 ? -14.062 7.305 1.708 1 86.81 104 ILE B O 1
ATOM 2353 N N . LYS B 1 105 ? -13.094 6.215 3.445 1 81.56 105 LYS B N 1
ATOM 2354 C CA . LYS B 1 105 ? -12.305 5.266 2.66 1 81.56 105 LYS B CA 1
ATOM 2355 C C . LYS B 1 105 ? -11.5 5.984 1.584 1 81.56 105 LYS B C 1
ATOM 2357 O O . LYS B 1 105 ? -11.422 5.523 0.443 1 81.56 105 LYS B O 1
ATOM 2362 N N . GLY B 1 106 ? -11.148 7.172 1.875 1 84.75 106 GLY B N 1
ATOM 2363 C CA . GLY B 1 106 ? -10.031 7.797 1.191 1 84.75 106 GLY B CA 1
ATOM 2364 C C . GLY B 1 106 ? -10.453 8.797 0.133 1 84.75 106 GLY B C 1
ATOM 2365 O O . GLY B 1 106 ? -9.641 9.578 -0.352 1 84.75 106 GLY B O 1
ATOM 2366 N N . THR B 1 107 ? -11.672 8.75 -0.333 1 81.81 107 THR B N 1
ATOM 2367 C CA . THR B 1 107 ? -12.055 9.727 -1.351 1 81.81 107 THR B CA 1
ATOM 2368 C C . THR B 1 107 ? -13.555 9.992 -1.317 1 81.81 107 THR B C 1
ATOM 2370 O O . THR B 1 107 ? -14.297 9.305 -0.604 1 81.81 107 THR B O 1
ATOM 2373 N N . GLN B 1 108 ? -13.93 11.062 -1.924 1 86.81 108 GLN B N 1
ATOM 2374 C CA . GLN B 1 108 ? -15.328 11.422 -2.102 1 86.81 108 GLN B CA 1
ATOM 2375 C C . GLN B 1 108 ? -15.555 12.125 -3.439 1 86.81 108 GLN B C 1
ATOM 2377 O O . GLN B 1 108 ? -14.594 12.406 -4.164 1 86.81 108 GLN B O 1
ATOM 2382 N N . LYS B 1 109 ? -16.828 12.328 -3.639 1 84.88 109 LYS B N 1
ATOM 2383 C CA . LYS B 1 109 ? -17.172 13.039 -4.867 1 84.88 109 LYS B CA 1
ATOM 2384 C C . LYS B 1 109 ? -16.469 14.383 -4.945 1 84.88 109 LYS B C 1
ATOM 2386 O O . LYS B 1 109 ? -16.391 15.109 -3.953 1 84.88 109 LYS B O 1
ATOM 2391 N N . ASN B 1 110 ? -15.828 14.727 -5.973 1 87.75 110 ASN B N 1
ATOM 2392 C CA . ASN B 1 110 ? -15.219 16.016 -6.289 1 87.75 110 ASN B CA 1
ATOM 2393 C C . ASN B 1 110 ? -13.812 16.125 -5.707 1 87.75 110 ASN B C 1
ATOM 2395 O O . ASN B 1 110 ? -13.156 17.156 -5.867 1 87.75 110 ASN B O 1
ATOM 2399 N N . CYS B 1 111 ? -13.383 15.133 -4.934 1 93.38 111 CYS B N 1
ATOM 2400 C CA . CYS B 1 111 ? -12 15.102 -4.48 1 93.38 111 CYS B CA 1
ATOM 2401 C C . CYS B 1 111 ? -11.07 14.625 -5.59 1 93.38 111 CYS B C 1
ATOM 2403 O O . CYS B 1 111 ? -11.523 13.992 -6.551 1 93.38 111 CYS B O 1
ATOM 2405 N N . VAL B 1 112 ? -9.906 15.062 -5.465 1 93.06 112 VAL B N 1
ATOM 2406 C CA . VAL B 1 112 ? -8.859 14.648 -6.391 1 93.06 112 VAL B CA 1
ATOM 2407 C C . VAL B 1 112 ? -7.766 13.898 -5.629 1 93.06 112 VAL B C 1
ATOM 2409 O O . VAL B 1 112 ? -7.16 14.445 -4.703 1 93.06 112 VAL B O 1
ATOM 2412 N N . THR B 1 113 ? -7.59 12.641 -5.961 1 93.25 113 THR B N 1
ATOM 2413 C CA . THR B 1 113 ? -6.434 11.922 -5.43 1 93.25 113 THR B CA 1
ATOM 2414 C C . THR B 1 113 ? -5.172 12.273 -6.215 1 93.25 113 THR B C 1
ATOM 2416 O O . THR B 1 113 ? -4.969 11.781 -7.324 1 93.25 113 THR B O 1
ATOM 2419 N N . ILE B 1 114 ? -4.391 13.133 -5.668 1 93.62 114 ILE B N 1
ATOM 2420 C CA . ILE B 1 114 ? -3.176 13.586 -6.332 1 93.62 114 ILE B CA 1
ATOM 2421 C C . ILE B 1 114 ? -2.133 12.469 -6.328 1 93.62 114 ILE B C 1
ATOM 2423 O O . ILE B 1 114 ? -1.531 12.172 -7.363 1 93.62 114 ILE B O 1
ATOM 2427 N N . LEU B 1 115 ? -1.919 11.883 -5.242 1 92.75 115 LEU B N 1
ATOM 2428 C CA . LEU B 1 115 ? -1.067 10.711 -5.078 1 92.75 115 LEU B CA 1
ATOM 2429 C C . LEU B 1 115 ? -1.825 9.578 -4.387 1 92.75 115 LEU B C 1
ATOM 2431 O O . LEU B 1 115 ? -2.32 9.75 -3.271 1 92.75 115 LEU B O 1
ATOM 2435 N N . PRO B 1 116 ? -1.935 8.43 -5.062 1 92.06 116 PRO B N 1
ATOM 2436 C CA . PRO B 1 116 ? -2.648 7.312 -4.438 1 92.06 116 PRO B CA 1
ATOM 2437 C C . PRO B 1 116 ? -1.962 6.805 -3.174 1 92.06 116 PRO B C 1
ATOM 2439 O O . PRO B 1 116 ? -0.749 6.969 -3.016 1 92.06 116 PRO B O 1
ATOM 2442 N N . TYR B 1 117 ? -2.697 6.23 -2.363 1 94.5 117 TYR B N 1
ATOM 2443 C CA . TYR B 1 117 ? -2.246 5.754 -1.061 1 94.5 117 TYR B CA 1
ATOM 2444 C C . TYR B 1 117 ? -1.218 4.641 -1.214 1 94.5 117 TYR B C 1
ATOM 2446 O O . TYR B 1 117 ? -1.436 3.686 -1.961 1 94.5 117 TYR B O 1
ATOM 2454 N N . VAL B 1 118 ? -0.165 4.766 -0.613 1 94.06 118 VAL B N 1
ATOM 2455 C CA . VAL B 1 118 ? 0.827 3.725 -0.371 1 94.06 118 VAL B CA 1
ATOM 2456 C C . VAL B 1 118 ? 1.028 3.541 1.132 1 94.06 118 VAL B C 1
ATOM 2458 O O . VAL B 1 118 ? 1.437 4.473 1.828 1 94.06 118 VAL B O 1
ATOM 2461 N N . GLY B 1 119 ? 0.785 2.426 1.604 1 95.19 119 GLY B N 1
ATOM 2462 C CA . GLY B 1 119 ? 0.903 2.182 3.033 1 95.19 119 GLY B CA 1
ATOM 2463 C C . GLY B 1 119 ? 2.336 2.221 3.529 1 95.19 119 GLY B C 1
ATOM 2464 O O . GLY B 1 119 ? 3.273 2.061 2.746 1 95.19 119 GLY B O 1
ATOM 2465 N N . PRO B 1 120 ? 2.51 2.422 4.832 1 95 120 PRO B N 1
ATOM 2466 C CA . PRO B 1 120 ? 3.857 2.406 5.402 1 95 120 PRO B CA 1
ATOM 2467 C C . PRO B 1 120 ? 4.578 1.076 5.184 1 95 120 PRO B C 1
ATOM 2469 O O . PRO B 1 120 ? 3.965 0.012 5.301 1 95 120 PRO B O 1
ATOM 2472 N N . SER B 1 121 ? 5.793 1.075 4.754 1 92.38 121 SER B N 1
ATOM 2473 C CA . SER B 1 121 ? 6.719 -0.044 4.629 1 92.38 121 SER B CA 1
ATOM 2474 C C . SER B 1 121 ? 8.07 0.29 5.246 1 92.38 121 SER B C 1
ATOM 2476 O O . SER B 1 121 ? 9.039 0.553 4.527 1 92.38 121 SER B O 1
ATOM 2478 N N . ILE B 1 122 ? 8.117 0.178 6.5 1 91.88 122 ILE B N 1
ATOM 2479 C CA . ILE B 1 122 ? 9.227 0.692 7.293 1 91.88 122 ILE B CA 1
ATOM 2480 C C . ILE B 1 122 ? 10.266 -0.407 7.5 1 91.88 122 ILE B C 1
ATOM 2482 O O . ILE B 1 122 ? 9.93 -1.523 7.902 1 91.88 122 ILE B O 1
ATOM 2486 N N . LYS B 1 123 ? 11.469 -0.034 7.27 1 89.12 123 LYS B N 1
ATOM 2487 C CA . LYS B 1 123 ? 12.57 -0.979 7.434 1 89.12 123 LYS B CA 1
ATOM 2488 C C . LYS B 1 123 ? 12.734 -1.393 8.891 1 89.12 123 LYS B C 1
ATOM 2490 O O . LYS B 1 123 ? 12.648 -0.554 9.789 1 89.12 123 LYS B O 1
ATOM 2495 N N . LYS B 1 124 ? 12.969 -2.643 9.094 1 88.88 124 LYS B N 1
ATOM 2496 C CA . LYS B 1 124 ? 13.188 -3.143 10.445 1 88.88 124 LYS B CA 1
ATOM 2497 C C . LYS B 1 124 ? 14.406 -2.488 11.086 1 88.88 124 LYS B C 1
ATOM 2499 O O . LYS B 1 124 ? 15.438 -2.312 10.43 1 88.88 124 LYS B O 1
ATOM 2504 N N . GLY B 1 125 ? 14.273 -2.146 12.266 1 89.94 125 GLY B N 1
ATOM 2505 C CA . GLY B 1 125 ? 15.422 -1.661 13.016 1 89.94 125 GLY B CA 1
ATOM 2506 C C . GLY B 1 125 ? 15.656 -0.171 12.852 1 89.94 125 GLY B C 1
ATOM 2507 O O . GLY B 1 125 ? 16.656 0.365 13.336 1 89.94 125 GLY B O 1
ATOM 2508 N N . THR B 1 126 ? 14.766 0.52 12.195 1 92.5 126 THR B N 1
ATOM 2509 C CA . THR B 1 126 ? 14.992 1.936 11.938 1 92.5 126 THR B CA 1
ATOM 2510 C C . THR B 1 126 ? 14.227 2.801 12.93 1 92.5 126 THR B C 1
ATOM 2512 O O . THR B 1 126 ? 14.242 4.031 12.828 1 92.5 126 THR B O 1
ATOM 2515 N N . GLY B 1 127 ? 13.508 2.146 13.875 1 92.62 127 GLY B N 1
ATOM 2516 C CA . GLY B 1 127 ? 12.82 2.885 14.922 1 92.62 127 GLY B CA 1
ATOM 2517 C C . GLY B 1 127 ? 11.359 3.141 14.617 1 92.62 127 GLY B C 1
ATOM 2518 O O . GLY B 1 127 ? 10.844 2.68 13.594 1 92.62 127 GLY B O 1
ATOM 2519 N N . LEU B 1 128 ? 10.664 3.789 15.508 1 95.44 128 LEU B N 1
ATOM 2520 C CA . LEU B 1 128 ? 9.273 4.195 15.352 1 95.44 128 LEU B CA 1
ATOM 2521 C C . LEU B 1 128 ? 9.156 5.426 14.461 1 95.44 128 LEU B C 1
ATOM 2523 O O . LEU B 1 128 ? 9.57 6.52 14.852 1 95.44 128 LEU B O 1
ATOM 2527 N N . HIS B 1 129 ? 8.625 5.207 13.305 1 96 129 HIS B N 1
ATOM 2528 C CA . HIS B 1 129 ? 8.445 6.324 12.383 1 96 129 HIS B CA 1
ATOM 2529 C C . HIS B 1 129 ? 7.211 7.141 12.742 1 96 129 HIS B C 1
ATOM 2531 O O . HIS B 1 129 ? 6.168 6.582 13.078 1 96 129 HIS B O 1
ATOM 2537 N N . ARG B 1 130 ? 7.352 8.406 12.695 1 96.56 130 ARG B N 1
ATOM 2538 C CA . ARG B 1 130 ? 6.215 9.305 12.891 1 96.56 130 ARG B CA 1
ATOM 2539 C C . ARG B 1 130 ? 5.426 9.477 11.602 1 96.56 130 ARG B C 1
ATOM 2541 O O . ARG B 1 130 ? 5.844 10.211 10.703 1 96.56 130 ARG B O 1
ATOM 2548 N N . ILE B 1 131 ? 4.273 8.773 11.461 1 97.62 131 ILE B N 1
ATOM 2549 C CA . ILE B 1 131 ? 3.398 8.914 10.305 1 97.62 131 ILE B CA 1
ATOM 2550 C C . ILE B 1 131 ? 2.455 10.102 10.516 1 97.62 131 ILE B C 1
ATOM 2552 O O . ILE B 1 131 ? 1.583 10.062 11.383 1 97.62 131 ILE B O 1
ATOM 2556 N N . SER B 1 132 ? 2.559 11.086 9.664 1 97.75 132 SER B N 1
ATOM 2557 C CA . SER B 1 132 ? 1.905 12.367 9.875 1 97.75 132 SER B CA 1
ATOM 2558 C C . SER B 1 132 ? 0.763 12.578 8.891 1 97.75 132 SER B C 1
ATOM 2560 O O . SER B 1 132 ? 0.894 12.273 7.703 1 97.75 132 SER B O 1
ATOM 2562 N N . PHE B 1 133 ? -0.299 13.062 9.383 1 98.44 133 PHE B N 1
ATOM 2563 C CA . PHE B 1 133 ? -1.423 13.555 8.594 1 98.44 133 PHE B CA 1
ATOM 2564 C C . PHE B 1 133 ? -1.551 15.07 8.719 1 98.44 133 PHE B C 1
ATOM 2566 O O . PHE B 1 133 ? -1.719 15.594 9.812 1 98.44 133 PHE B O 1
ATOM 2573 N N . ILE B 1 134 ? -1.431 15.727 7.641 1 98.12 134 ILE B N 1
ATOM 2574 C CA . ILE B 1 134 ? -1.424 17.188 7.602 1 98.12 134 ILE B CA 1
ATOM 2575 C C . ILE B 1 134 ? -2.57 17.688 6.727 1 98.12 134 ILE B C 1
ATOM 2577 O O . ILE B 1 134 ? -2.754 17.219 5.605 1 98.12 134 ILE B O 1
ATOM 2581 N N . ILE B 1 135 ? -3.299 18.609 7.23 1 98.06 135 ILE B N 1
ATOM 2582 C CA . ILE B 1 135 ? -4.387 19.219 6.469 1 98.06 135 ILE B CA 1
ATOM 2583 C C . ILE B 1 135 ? -4.082 20.703 6.227 1 98.06 135 ILE B C 1
ATOM 2585 O O . ILE B 1 135 ? -3.709 21.422 7.152 1 98.06 135 ILE B O 1
ATOM 2589 N N . SER B 1 136 ? -4.242 21.078 5.02 1 98.38 136 SER B N 1
ATOM 2590 C CA . SER B 1 136 ? -4.031 22.469 4.617 1 98.38 136 SER B CA 1
ATOM 2591 C C . SER B 1 136 ? -5.219 23.016 3.83 1 98.38 136 SER B C 1
ATOM 2593 O O . SER B 1 136 ? -5.941 22.234 3.188 1 98.38 136 SER B O 1
ATOM 2595 N N . LEU B 1 137 ? -5.398 24.281 3.877 1 98.44 137 LEU B N 1
ATOM 2596 C CA . LEU B 1 137 ? -6.387 24.969 3.061 1 98.44 137 LEU B CA 1
ATOM 2597 C C . LEU B 1 137 ? -5.758 25.484 1.773 1 98.44 137 LEU B C 1
ATOM 2599 O O . LEU B 1 137 ? -4.648 26.031 1.793 1 98.44 137 LEU B O 1
ATOM 2603 N N . ILE B 1 138 ? -6.461 25.281 0.721 1 98.25 138 ILE B N 1
ATOM 2604 C CA . ILE B 1 138 ? -6.078 25.859 -0.56 1 98.25 138 ILE B CA 1
ATOM 2605 C C . ILE B 1 138 ? -7.32 26.391 -1.273 1 98.25 138 ILE B C 1
ATOM 2607 O O . ILE B 1 138 ? -8.438 25.938 -1.011 1 98.25 138 ILE B O 1
ATOM 2611 N N . LYS B 1 139 ? -7.109 27.359 -2.104 1 97.88 139 LYS B N 1
ATOM 2612 C CA . LYS B 1 139 ? -8.234 27.797 -2.928 1 97.88 139 LYS B CA 1
ATOM 2613 C C . LYS B 1 139 ? -8.75 26.641 -3.795 1 97.88 139 LYS B C 1
ATOM 2615 O O . LYS B 1 139 ? -7.961 25.891 -4.363 1 97.88 139 LYS B O 1
ATOM 2620 N N . GLU B 1 140 ? -10.047 26.516 -3.859 1 96.62 140 GLU B N 1
ATOM 2621 C CA . GLU B 1 140 ? -10.664 25.406 -4.586 1 96.62 140 GLU B CA 1
ATOM 2622 C C . GLU B 1 140 ? -10.211 25.391 -6.043 1 96.62 140 GLU B C 1
ATOM 2624 O O . GLU B 1 140 ? -10.055 24.312 -6.633 1 96.62 140 GLU B O 1
ATOM 2629 N N . GLU B 1 141 ? -10 26.531 -6.645 1 96.19 141 GLU B N 1
ATOM 2630 C CA . GLU B 1 141 ? -9.602 26.609 -8.047 1 96.19 141 GLU B CA 1
ATOM 2631 C C . GLU B 1 141 ? -8.219 26.016 -8.273 1 96.19 141 GLU B C 1
ATOM 2633 O O . GLU B 1 141 ? -7.848 25.703 -9.406 1 96.19 141 GLU B O 1
ATOM 2638 N N . ASP B 1 142 ? -7.434 25.859 -7.16 1 96 142 ASP B N 1
ATOM 2639 C CA . ASP B 1 142 ? -6.059 25.359 -7.258 1 96 142 ASP B CA 1
ATOM 2640 C C . ASP B 1 142 ? -5.973 23.891 -6.855 1 96 142 ASP B C 1
ATOM 2642 O O . ASP B 1 142 ? -4.879 23.328 -6.793 1 96 142 ASP B O 1
ATOM 2646 N N . LYS B 1 143 ? -7.074 23.25 -6.641 1 95.12 143 LYS B N 1
ATOM 2647 C CA . LYS B 1 143 ? -7.105 21.922 -6.027 1 95.12 143 LYS B CA 1
ATOM 2648 C C . LYS B 1 143 ? -6.438 20.875 -6.922 1 95.12 143 LYS B C 1
ATOM 2650 O O . LYS B 1 143 ? -5.938 19.859 -6.434 1 95.12 143 LYS B O 1
ATOM 2655 N N . ASP B 1 144 ? -6.391 21.141 -8.25 1 93.38 144 ASP B N 1
ATOM 2656 C CA . ASP B 1 144 ? -5.902 20.156 -9.203 1 93.38 144 ASP B CA 1
ATOM 2657 C C . ASP B 1 144 ? -4.438 20.391 -9.547 1 93.38 144 ASP B C 1
ATOM 2659 O O . ASP B 1 144 ? -3.797 19.562 -10.188 1 93.38 144 ASP B O 1
ATOM 2663 N N . ASN B 1 145 ? -3.975 21.547 -9.172 1 89.25 145 ASN B N 1
ATOM 2664 C CA . ASN B 1 145 ? -2.629 21.938 -9.578 1 89.25 145 ASN B CA 1
ATOM 2665 C C . ASN B 1 145 ? -1.796 22.391 -8.383 1 89.25 145 ASN B C 1
ATOM 2667 O O . ASN B 1 145 ? -1.729 23.594 -8.094 1 89.25 145 ASN B O 1
ATOM 2671 N N . ILE B 1 146 ? -1.188 21.516 -7.785 1 93.12 146 ILE B N 1
ATOM 2672 C CA . ILE B 1 146 ? -0.367 21.828 -6.625 1 93.12 146 ILE B CA 1
ATOM 2673 C C . ILE B 1 146 ? 1.111 21.75 -6.996 1 93.12 146 ILE B C 1
ATOM 2675 O O . ILE B 1 146 ? 1.611 20.672 -7.328 1 93.12 146 ILE B O 1
ATOM 2679 N N . THR B 1 147 ? 1.764 22.828 -6.961 1 92.19 147 THR B N 1
ATOM 2680 C CA . THR B 1 147 ? 3.176 22.922 -7.312 1 92.19 147 THR B CA 1
ATOM 2681 C C . THR B 1 147 ? 4.02 22.062 -6.375 1 92.19 147 THR B C 1
ATOM 2683 O O . THR B 1 147 ? 3.812 22.062 -5.16 1 92.19 147 THR B O 1
ATOM 2686 N N . GLY B 1 148 ? 4.91 21.281 -6.969 1 89.44 148 GLY B N 1
ATOM 2687 C CA . GLY B 1 148 ? 5.828 20.484 -6.164 1 89.44 148 GLY B CA 1
ATOM 2688 C C . GLY B 1 148 ? 5.41 19.031 -6.031 1 89.44 148 GLY B C 1
ATOM 2689 O O . GLY B 1 148 ? 6.211 18.188 -5.641 1 89.44 148 GLY B O 1
ATOM 2690 N N . LEU B 1 149 ? 4.105 18.781 -6.297 1 89.25 149 LEU B N 1
ATOM 2691 C CA . LEU B 1 149 ? 3.635 17.406 -6.27 1 89.25 149 LEU B CA 1
ATOM 2692 C C . LEU B 1 149 ? 3.711 16.781 -7.656 1 89.25 149 LEU B C 1
ATOM 2694 O O . LEU B 1 149 ? 3.432 17.438 -8.656 1 89.25 149 LEU B O 1
ATOM 2698 N N . PRO B 1 150 ? 4.133 15.586 -7.594 1 80.44 150 PRO B N 1
ATOM 2699 C CA . PRO B 1 150 ? 4.188 14.93 -8.906 1 80.44 150 PRO B CA 1
ATOM 2700 C C . PRO B 1 150 ? 2.803 14.68 -9.5 1 80.44 150 PRO B C 1
ATOM 2702 O O . PRO B 1 150 ? 1.829 14.523 -8.758 1 80.44 150 PRO B O 1
ATOM 2705 N N . HIS B 1 151 ? 2.697 14.781 -10.789 1 78.94 151 HIS B N 1
ATOM 2706 C CA . HIS B 1 151 ? 1.516 14.297 -11.492 1 78.94 151 HIS B CA 1
ATOM 2707 C C . HIS B 1 151 ? 1.515 12.773 -11.578 1 78.94 151 HIS B C 1
ATOM 2709 O O . HIS B 1 151 ? 2.385 12.18 -12.227 1 78.94 151 HIS B O 1
ATOM 2715 N N . TYR B 1 152 ? 0.518 12.172 -10.961 1 85.31 152 TYR B N 1
ATOM 2716 C CA . TYR B 1 152 ? 0.535 10.719 -10.875 1 85.31 152 TYR B CA 1
ATOM 2717 C C . TYR B 1 152 ? 0.105 10.086 -12.195 1 85.31 152 TYR B C 1
ATOM 2719 O O . TYR B 1 152 ? -1.042 10.242 -12.617 1 85.31 152 TYR B O 1
ATOM 2727 N N . LYS B 1 153 ? 0.954 9.539 -12.906 1 77.31 153 LYS B N 1
ATOM 2728 C CA . LYS B 1 153 ? 0.693 8.773 -14.125 1 77.31 153 LYS B CA 1
ATOM 2729 C C . LYS B 1 153 ? 1.089 7.309 -13.953 1 77.31 153 LYS B C 1
ATOM 2731 O O . LYS B 1 153 ? 1.34 6.605 -14.93 1 77.31 153 LYS B O 1
ATOM 2736 N N . GLY B 1 154 ? 1.272 6.965 -12.727 1 76.25 154 GLY B N 1
ATOM 2737 C CA . GLY B 1 154 ? 1.791 5.645 -12.398 1 76.25 154 GLY B CA 1
ATOM 2738 C C . GLY B 1 154 ? 3.023 5.691 -11.516 1 76.25 154 GLY B C 1
ATOM 2739 O O . GLY B 1 154 ? 3.801 6.648 -11.57 1 76.25 154 GLY B O 1
ATOM 2740 N N . GLU B 1 155 ? 3.248 4.703 -10.852 1 78.69 155 GLU B N 1
ATOM 2741 C CA . GLU B 1 155 ? 4.324 4.691 -9.859 1 78.69 155 GLU B CA 1
ATOM 2742 C C . GLU B 1 155 ? 5.691 4.777 -10.539 1 78.69 155 GLU B C 1
ATOM 2744 O O . GLU B 1 155 ? 6.645 5.297 -9.953 1 78.69 155 GLU B O 1
ATOM 2749 N N . LYS B 1 156 ? 5.715 4.289 -11.75 1 73.75 156 LYS B N 1
ATOM 2750 C CA . LYS B 1 156 ? 6.988 4.262 -12.469 1 73.75 156 LYS B CA 1
ATOM 2751 C C . LYS B 1 156 ? 7.422 5.672 -12.867 1 73.75 156 LYS B C 1
ATOM 2753 O O . LYS B 1 156 ? 8.602 5.902 -13.164 1 73.75 156 LYS B O 1
ATOM 2758 N N . TYR B 1 157 ? 6.512 6.602 -12.758 1 77.38 157 TYR B N 1
ATOM 2759 C CA . TYR B 1 157 ? 6.809 7.914 -13.328 1 77.38 157 TYR B CA 1
ATOM 2760 C C . TYR B 1 157 ? 6.957 8.961 -12.227 1 77.38 157 TYR B C 1
ATOM 2762 O O . TYR B 1 157 ? 7.016 10.164 -12.508 1 77.38 157 TYR B O 1
ATOM 2770 N N . ILE B 1 158 ? 7 8.461 -10.93 1 80.44 158 ILE B N 1
ATOM 2771 C CA . ILE B 1 158 ? 7.062 9.469 -9.875 1 80.44 158 ILE B CA 1
ATOM 2772 C C . ILE B 1 158 ? 8.086 9.047 -8.82 1 80.44 158 ILE B C 1
ATOM 2774 O O . ILE B 1 158 ? 8.484 7.883 -8.766 1 80.44 158 ILE B O 1
ATOM 2778 N N . THR B 1 159 ? 8.523 10.086 -8.055 1 82.94 159 THR B N 1
ATOM 2779 C CA . THR B 1 159 ? 9.242 9.859 -6.805 1 82.94 159 THR B CA 1
ATOM 2780 C C . THR B 1 159 ? 8.438 10.375 -5.613 1 82.94 159 THR B C 1
ATOM 2782 O O . THR B 1 159 ? 7.824 11.445 -5.688 1 82.94 159 THR B O 1
ATOM 2785 N N . ARG B 1 160 ? 8.453 9.609 -4.613 1 87.88 160 ARG B N 1
ATOM 2786 C CA . ARG B 1 160 ? 7.68 9.992 -3.441 1 87.88 160 ARG B CA 1
ATOM 2787 C C . ARG B 1 160 ? 8.57 10.641 -2.383 1 87.88 160 ARG B C 1
ATOM 2789 O O . ARG B 1 160 ? 8.078 11.109 -1.354 1 87.88 160 ARG B O 1
ATOM 2796 N N . VAL B 1 161 ? 9.805 10.602 -2.734 1 85.19 161 VAL B N 1
ATOM 2797 C CA . VAL B 1 161 ? 10.742 11.195 -1.782 1 85.19 161 VAL B CA 1
ATOM 2798 C C . VAL B 1 161 ? 11.094 12.617 -2.219 1 85.19 161 VAL B C 1
ATOM 2800 O O . VAL B 1 161 ? 11.211 12.898 -3.414 1 85.19 161 VAL B O 1
ATOM 2803 N N . LYS B 1 162 ? 11.227 13.547 -1.297 1 75.19 162 LYS B N 1
ATOM 2804 C CA . LYS B 1 162 ? 11.758 14.906 -1.411 1 75.19 162 LYS B CA 1
ATOM 2805 C C . LYS B 1 162 ? 10.875 15.766 -2.307 1 75.19 162 LYS B C 1
ATOM 2807 O O . LYS B 1 162 ? 11.25 16.875 -2.674 1 75.19 162 LYS B O 1
ATOM 2812 N N . PHE B 1 163 ? 9.664 15.391 -2.627 1 68 163 PHE B N 1
ATOM 2813 C CA . PHE B 1 163 ? 8.672 16.219 -3.305 1 68 163 PHE B CA 1
ATOM 2814 C C . PHE B 1 163 ? 9.312 17 -4.441 1 68 163 PHE B C 1
ATOM 2816 O O . PHE B 1 163 ? 9.273 18.234 -4.453 1 68 163 PHE B O 1
ATOM 2823 N N . ASN B 1 164 ? 9.812 16.469 -5.402 1 67.25 164 ASN B N 1
ATOM 2824 C CA . ASN B 1 164 ? 10.469 17.188 -6.484 1 67.25 164 ASN B CA 1
ATOM 2825 C C . ASN B 1 164 ? 11.414 18.266 -5.953 1 67.25 164 ASN B C 1
ATOM 2827 O O . ASN B 1 164 ? 11.344 19.422 -6.379 1 67.25 164 ASN B O 1
ATOM 2831 N N . ASN B 1 165 ? 12.094 18.062 -4.84 1 70 165 ASN B N 1
ATOM 2832 C CA . ASN B 1 165 ? 13.156 18.875 -4.262 1 70 165 ASN B CA 1
ATOM 2833 C C . ASN B 1 165 ? 12.602 19.875 -3.244 1 70 165 ASN B C 1
ATOM 2835 O O . ASN B 1 165 ? 13.336 20.734 -2.756 1 70 165 ASN B O 1
ATOM 2839 N N . TYR B 1 166 ? 11.359 19.875 -2.982 1 76.94 166 TYR B N 1
ATOM 2840 C CA . TYR B 1 166 ? 10.789 20.781 -2.002 1 76.94 166 TYR B CA 1
ATOM 2841 C C . TYR B 1 166 ? 10.922 20.219 -0.591 1 76.94 166 TYR B C 1
ATOM 2843 O O . TYR B 1 166 ? 10.664 20.922 0.39 1 76.94 166 TYR B O 1
ATOM 2851 N N . GLU B 1 167 ? 11.273 19.047 -0.474 1 78.12 167 GLU B N 1
ATOM 2852 C CA . GLU B 1 167 ? 11.82 18.391 0.71 1 78.12 167 GLU B CA 1
ATOM 2853 C C . GLU B 1 167 ? 10.719 18.078 1.724 1 78.12 167 GLU B C 1
ATOM 2855 O O . GLU B 1 167 ? 10.789 17.078 2.436 1 78.12 167 GLU B O 1
ATOM 2860 N N . SER B 1 168 ? 9.672 19.109 1.786 1 88.19 168 SER B N 1
ATOM 2861 C CA . SER B 1 168 ? 8.711 18.891 2.863 1 88.19 168 SER B CA 1
ATOM 2862 C C . SER B 1 168 ? 7.328 19.406 2.48 1 88.19 168 SER B C 1
ATOM 2864 O O . SER B 1 168 ? 7.195 20.266 1.595 1 88.19 168 SER B O 1
ATOM 2866 N N . VAL B 1 169 ? 6.336 18.906 3.184 1 92.81 169 VAL B N 1
ATOM 2867 C CA . VAL B 1 169 ? 4.965 19.375 3.018 1 92.81 169 VAL B CA 1
ATOM 2868 C C . VAL B 1 169 ? 4.867 20.844 3.416 1 92.81 169 VAL B C 1
ATOM 2870 O O . VAL B 1 169 ? 4.121 21.609 2.805 1 92.81 169 VAL B O 1
ATOM 2873 N N . HIS B 1 170 ? 5.598 21.266 4.461 1 93.62 170 HIS B N 1
ATOM 2874 C CA . HIS B 1 170 ? 5.617 22.656 4.871 1 93.62 170 HIS B CA 1
ATOM 2875 C C . HIS B 1 170 ? 6.035 23.562 3.721 1 93.62 170 HIS B C 1
ATOM 2877 O O . HIS B 1 170 ? 5.387 24.594 3.461 1 93.62 170 HIS B O 1
ATOM 2883 N N . ASN B 1 171 ? 7.098 23.172 3.014 1 93.06 171 ASN B N 1
ATOM 2884 C CA . ASN B 1 171 ? 7.562 23.953 1.872 1 93.06 171 ASN B CA 1
ATOM 2885 C C . ASN B 1 171 ? 6.527 23.969 0.751 1 93.06 171 ASN B C 1
ATOM 2887 O O . ASN B 1 171 ? 6.301 25.016 0.135 1 93.06 171 ASN B O 1
ATOM 2891 N N . ILE B 1 172 ? 5.875 22.844 0.486 1 94.44 172 ILE B N 1
ATOM 2892 C CA . ILE B 1 172 ? 4.832 22.75 -0.527 1 94.44 172 ILE B CA 1
ATOM 2893 C C . ILE B 1 172 ? 3.682 23.688 -0.174 1 94.44 172 ILE B C 1
ATOM 2895 O O . ILE B 1 172 ? 3.146 24.375 -1.044 1 94.44 172 ILE B O 1
ATOM 2899 N N . ALA B 1 173 ? 3.314 23.688 1.092 1 95.75 173 ALA B N 1
ATOM 2900 C CA . ALA B 1 173 ? 2.229 24.562 1.541 1 95.75 173 ALA B CA 1
ATOM 2901 C C . ALA B 1 173 ? 2.568 26.031 1.305 1 95.75 173 ALA B C 1
ATOM 2903 O O . ALA B 1 173 ? 1.731 26.797 0.825 1 95.75 173 ALA B O 1
ATOM 2904 N N . GLN B 1 174 ? 3.795 26.375 1.586 1 94.19 174 GLN B N 1
ATOM 2905 C CA . GLN B 1 174 ? 4.23 27.766 1.438 1 94.19 174 GLN B CA 1
ATOM 2906 C C . GLN B 1 174 ? 4.207 28.203 -0.025 1 94.19 174 GLN B C 1
ATOM 2908 O O . GLN B 1 174 ? 3.646 29.234 -0.361 1 94.19 174 GLN B O 1
ATOM 2913 N N . ILE B 1 175 ? 4.715 27.406 -0.906 1 94.44 175 ILE B N 1
ATOM 2914 C CA . ILE B 1 175 ? 4.867 27.797 -2.303 1 94.44 175 ILE B CA 1
ATOM 2915 C C . ILE B 1 175 ? 3.502 27.828 -2.982 1 94.44 175 ILE B C 1
ATOM 2917 O O . ILE B 1 175 ? 3.316 28.531 -3.982 1 94.44 175 ILE B O 1
ATOM 2921 N N . ASN B 1 176 ? 2.51 27.109 -2.441 1 96.5 176 ASN B N 1
ATOM 2922 C CA . ASN B 1 176 ? 1.174 27.078 -3.027 1 96.5 176 ASN B CA 1
ATOM 2923 C C . ASN B 1 176 ? 0.195 27.953 -2.256 1 96.5 176 ASN B C 1
ATOM 2925 O O . ASN B 1 176 ? -1.019 27.859 -2.447 1 96.5 176 ASN B O 1
ATOM 2929 N N . ASN B 1 177 ? 0.731 28.703 -1.309 1 96 177 ASN B N 1
ATOM 2930 C CA . ASN B 1 177 ? -0.058 29.625 -0.5 1 96 177 ASN B CA 1
ATOM 2931 C C . ASN B 1 177 ? -1.134 28.891 0.297 1 96 177 ASN B C 1
ATOM 2933 O O . ASN B 1 177 ? -2.277 29.344 0.365 1 96 177 ASN B O 1
ATOM 2937 N N . MET B 1 178 ? -0.787 27.75 0.782 1 97.88 178 MET B N 1
ATOM 2938 C CA . MET B 1 178 ? -1.684 26.984 1.646 1 97.88 178 MET B CA 1
ATOM 2939 C C . MET B 1 178 ? -1.514 27.391 3.105 1 97.88 178 MET B C 1
ATOM 2941 O O . MET B 1 178 ? -0.463 27.906 3.49 1 97.88 178 MET B O 1
ATOM 2945 N N . LYS B 1 179 ? -2.512 27.219 3.805 1 98.06 179 LYS B N 1
ATOM 2946 C CA . LYS B 1 179 ? -2.443 27.359 5.254 1 98.06 179 LYS B CA 1
ATOM 2947 C C . LYS B 1 179 ? -2.617 26.016 5.957 1 98.06 179 LYS B C 1
ATOM 2949 O O . LYS B 1 179 ? -3.682 25.406 5.875 1 98.06 179 LYS B O 1
ATOM 2954 N N . ILE B 1 180 ? -1.634 25.578 6.637 1 98.44 180 ILE B N 1
ATOM 2955 C CA . ILE B 1 180 ? -1.737 24.344 7.398 1 98.44 180 ILE B CA 1
ATOM 2956 C C . ILE B 1 180 ? -2.645 24.547 8.609 1 98.44 180 ILE B C 1
ATOM 2958 O O . ILE B 1 180 ? -2.41 25.453 9.414 1 98.44 180 ILE B O 1
ATOM 2962 N N . VAL B 1 181 ? -3.652 23.672 8.719 1 98.38 181 VAL B N 1
ATOM 2963 C CA . VAL B 1 181 ? -4.66 24 9.719 1 98.38 181 VAL B CA 1
ATOM 2964 C C . VAL B 1 181 ? -4.918 22.797 10.617 1 98.38 181 VAL B C 1
ATOM 2966 O O . VAL B 1 181 ? -5.559 22.922 11.664 1 98.38 181 VAL B O 1
ATOM 2969 N N . GLY B 1 182 ? -4.465 21.625 10.273 1 98.19 182 GLY B N 1
ATOM 2970 C CA . GLY B 1 182 ? -4.676 20.422 11.062 1 98.19 182 GLY B CA 1
ATOM 2971 C C . GLY B 1 182 ? -3.508 19.453 11.008 1 98.19 182 GLY B C 1
ATOM 2972 O O . GLY B 1 182 ? -2.787 19.406 10.008 1 98.19 182 GLY B O 1
ATOM 2973 N N . TYR B 1 183 ? -3.391 18.703 12.086 1 98.44 183 TYR B N 1
ATOM 2974 C CA . TYR B 1 183 ? -2.289 17.75 12.18 1 98.44 183 TYR B CA 1
ATOM 2975 C C . TYR B 1 183 ? -2.6 16.656 13.188 1 98.44 183 TYR B C 1
ATOM 2977 O O . TYR B 1 183 ? -3.186 16.922 14.242 1 98.44 183 TYR B O 1
ATOM 2985 N N . ASN B 1 184 ? -2.309 15.516 12.867 1 98.56 184 ASN B N 1
ATOM 2986 C CA . ASN B 1 184 ? -2.307 14.352 13.742 1 98.56 184 ASN B CA 1
ATOM 2987 C C . ASN B 1 184 ? -1.297 13.305 13.289 1 98.56 184 ASN B C 1
ATOM 2989 O O . ASN B 1 184 ? -0.877 13.305 12.125 1 98.56 184 ASN B O 1
ATOM 2993 N N . TRP B 1 185 ? -0.812 12.516 14.242 1 98.25 185 TRP B N 1
ATOM 2994 C CA . TRP B 1 185 ? 0.195 11.531 13.852 1 98.25 185 TRP B CA 1
ATOM 2995 C C . TRP B 1 185 ? 0.137 10.305 14.75 1 98.25 185 TRP B C 1
ATOM 2997 O O . TRP B 1 185 ? -0.559 10.305 15.766 1 98.25 185 TRP B O 1
ATOM 3007 N N . CYS B 1 186 ? 0.723 9.289 14.32 1 98.38 186 CYS B N 1
ATOM 3008 C CA . CYS B 1 186 ? 1.002 8.07 15.07 1 98.38 186 CYS B CA 1
ATOM 3009 C C . CYS B 1 186 ? 2.416 7.574 14.789 1 98.38 186 CYS B C 1
ATOM 3011 O O . CYS B 1 186 ? 3.141 8.164 13.984 1 98.38 186 CYS B O 1
ATOM 3013 N N . GLN B 1 187 ? 2.803 6.621 15.562 1 97.88 187 GLN B N 1
ATOM 3014 C CA . GLN B 1 187 ? 4.117 6.02 15.359 1 97.88 187 GLN B CA 1
ATOM 3015 C C . GLN B 1 187 ? 3.996 4.543 14.984 1 97.88 187 GLN B C 1
ATOM 3017 O O . GLN B 1 187 ? 3.195 3.814 15.578 1 97.88 187 GLN B O 1
ATOM 3022 N N . ILE B 1 188 ? 4.703 4.156 13.953 1 96.06 188 ILE B N 1
ATOM 3023 C CA . ILE B 1 188 ? 4.668 2.783 13.461 1 96.06 188 ILE B CA 1
ATOM 3024 C C . ILE B 1 188 ? 6.094 2.252 13.312 1 96.06 188 ILE B C 1
ATOM 3026 O O . ILE B 1 188 ? 6.984 2.967 12.844 1 96.06 188 ILE B O 1
ATOM 3030 N N . GLU B 1 189 ? 6.305 1.057 13.742 1 92.19 189 GLU B N 1
ATOM 3031 C CA . GLU B 1 189 ? 7.609 0.422 13.562 1 92.19 189 GLU B CA 1
ATOM 3032 C C . GLU B 1 189 ? 7.539 -0.702 12.531 1 92.19 189 GLU B C 1
ATOM 3034 O O . GLU B 1 189 ? 6.477 -1.294 12.32 1 92.19 189 GLU B O 1
ATOM 3039 N N . GLY B 1 190 ? 8.633 -0.964 11.844 1 85.62 190 GLY B N 1
ATOM 3040 C CA . GLY B 1 190 ? 8.742 -2.086 10.922 1 85.62 190 GLY B CA 1
ATOM 3041 C C . GLY B 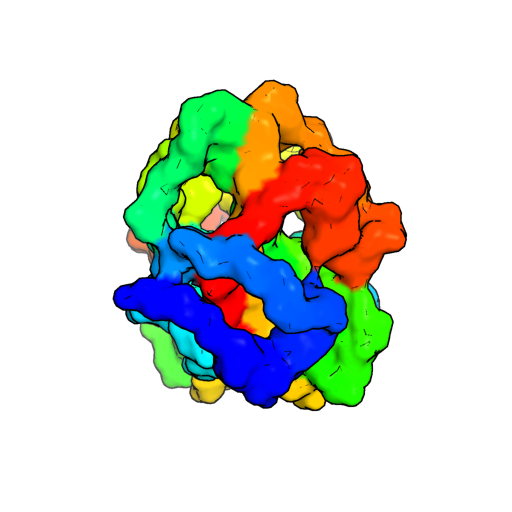1 190 ? 9.141 -3.381 11.609 1 85.62 190 GLY B C 1
ATOM 3042 O O . GLY B 1 190 ? 9.641 -3.365 12.734 1 85.62 190 GLY B O 1
#

Solvent-accessible surface area (backbone atoms only — not comparable to full-atom values): 19569 Å² total; per-residue (Å²): 130,78,65,74,49,72,67,58,34,44,73,73,40,36,40,50,72,64,37,79,54,89,78,71,62,68,78,36,29,58,43,40,23,27,52,98,68,47,60,50,52,80,51,41,79,46,72,44,37,49,42,26,50,63,40,46,35,34,38,38,73,54,55,51,57,90,68,35,12,32,33,41,38,31,32,26,53,18,38,86,21,48,84,55,52,78,56,30,25,31,54,28,28,29,37,20,38,40,58,60,42,59,36,53,42,68,53,55,91,78,39,40,73,49,36,71,72,39,24,78,36,48,37,69,87,27,52,63,29,50,42,35,40,38,30,25,39,32,52,48,93,44,46,88,63,55,67,53,56,69,74,70,81,46,71,74,71,54,68,49,55,22,36,81,78,50,34,39,69,56,50,34,29,57,79,59,66,31,46,61,28,25,53,40,24,22,22,36,53,58,129,77,65,74,48,71,69,59,33,44,72,73,39,36,41,50,72,63,37,80,56,88,78,71,64,68,78,37,28,57,45,40,24,28,50,96,69,47,62,50,51,80,52,41,80,46,71,43,36,49,40,27,50,63,40,46,36,35,38,38,74,54,56,53,57,90,70,34,12,31,32,40,37,32,34,26,52,19,37,84,20,47,82,55,53,79,58,29,24,32,54,28,28,30,38,20,37,40,57,60,42,59,35,53,42,66,53,55,90,76,40,40,72,50,37,71,72,38,23,78,37,46,39,70,85,28,52,64,27,50,42,34,38,40,30,25,38,32,50,47,92,44,45,88,63,56,67,53,56,68,75,70,81,46,71,75,71,56,68,48,55,23,36,83,77,49,33,39,68,58,49,37,29,58,79,59,68,32,46,62,27,25,55,41,24,21,22,35,51,59

Organism: Plasmodium falciparum (NCBI:txid5833)

Foldseek 3Di:
DDFDDLVLCVVVCVVPLAPNDSPAAADKEKWFAFPPGRTFASAAEDELPRQQFGTQKIFIPDFDDPQKHKKKWKWWQQPQAVVCSVLKIFTFWIKFDHGDRMDGRRDDPRIDTQDHGGGDDHDAPRDWIKTKMWMKMAGNVCRNPQPLADRPPDPVVDGRICSNVLSHPVSSCVVRVIRTHGMTIYIYHD/DDFDDLVLCVVVCVVPLAPNDSPAAADKEKWFAFPPGRTFASAAEDELPRQQFGTQKIFIPDFDDPQKHKKKWKWWQQPQAVVCSVLKIFTFWIKFDHGDRMDGRRDDPRIDTQDHGGGDDHDAPRDWIKTKMWMKMAGNVCRNPQPLADRPPDPVVDGRMCSNVLRHPVSSCVVRVIRTHGMTIYIYHD

InterPro domains:
  IPR001858 Phosphatidylethanolamine-binding, conserved site [PS01220] (70-92)
  IPR008914 Phosphatidylethanolamine-binding protein [PF01161] (57-144)
  IPR035810 Phosphatidylethanolamine-binding protein, eukaryotic [PTHR11362] (8-153)
  IPR035810 Phosphatidylethanolamine-binding protein, eukaryotic [cd00866] (28-187)
  IPR036610 PEBP-like superfamily [G3DSA:3.90.280.10] (2-189)
  IPR036610 PEBP-like superfamily [SSF49777] (7-189)

Nearest PDB structures (foldseek):
  2gzq-assembly1_A  TM=9.754E-01  e=7.755E-35  Plasmodium vivax
  2r77-assembly1_A  TM=9.366E-01  e=1.509E-33  Plasmodium falciparum 3D7
  1wpx-assembly1_B  TM=7.799E-01  e=5.629E-13  Saccharomyces cerevisiae
  1a44-assembly1_A  TM=7.829E-01  e=8.089E-12  Bos taurus
  1kn3-assembly1_A  TM=7.702E-01  e=7.160E-11  Mus musculus

Radius of gyration: 21.4 Å; Cα contacts (8 Å, |Δi|>4): 973; chains: 2; bounding box: 36×62×53 Å

Secondary structure (DSSP, 8-state):
-PPPPHHHHHHTTHHHHTSSSTT----S-EEEE-GGG-EE-TTEEE-STT-SS--SEEEESSPPPTTEEEEEEEEETT-S-TTS--S-PEEEEEEEEE-SSEEETT--TT-EEEE------PPTTS--EEEEEEEEEEEGGGTT--TTSPP-S-GGG---BGGG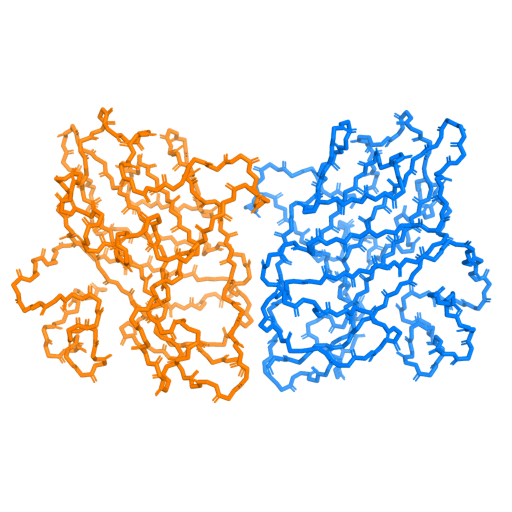GT-SHHHHHHHTT-EEEEEEEEEE--/-PPPPHHHHHHTTHHHHTSSSTT----S-EEEE-GGG-EE-TTEEE-STT-SS--SEEEESSPPPTTEEEEEEEEETT-S-TTS--S-PEEEEEEEEE-SSEEETT--TT-EEEE------PPTTS--EEEEEEEEEEEGGGTT--TTSPP-S-GGG---BGGGGT-SHHHHHHHTT-EEEEEEEEEE--

Sequence (380 aa):
MTIPTISELKKDRIIPHVFPNDKIDLNVDLFISFKAGKEVNHGNVLDIAGTGSVPRNIKFSEEPPDGYCFVLFMVDPDYPSRLRPDGKEYIHWVVSGIKTKELIKGTQKNCVTILPYVGPSIKKGTGLHRISFIISLIKEEDKDNITGLPHYKGEKYITRVKFNNYESVHNIAQINNMKIVGYNWCQIEGMTIPTISELKKDRIIPHVFPNDKIDLNVDLFISFKAGKEVNHGNVLDIAGTGSVPRNIKFSEEPPDGYCFVLFMVDPDYPSRLRPDGKEYIHWVVSGIKTKELIKGTQKNCVTILPYVGPSIKKGTGLHRISFIISLIKEEDKDNITGLPHYKGEKYITRVKFNNYESVHNIAQINNMKIVGYNWCQIEG